Protein AF-A0A942APU8-F1 (afdb_monomer_lite)

Sequence (288 aa):
MKEKQVLELANILGYHIEKKTIYGVNNGYHFSLNLLSNKKIPTYQVSILVNKVMTLDNIKTIRKELQFVVSMNEEHNAFLLQALINFPKENENKKDFFIEFMNTLTKALQKENIDDYNRCLFCNDDKEKEEKEWVVIRKLYVLSHQSCAEEELKTTKEKSNRLKMSLLGGIIGAFIGFIPAFLALIFADYFIGVLYALSPICAYLGYTLGKAPLKWYTTLCVAISSFLATIVATICFLAILANTNGESLIGYIRNPDNQCYTIVLQSILFDIIGIFISWGFITRTKNH

Foldseek 3Di:
DLLVVLVLLLVLQVFDDDPSWTWDDDPQWTWTWHFDDDDPAGKIKIKTWWQDDDDPVLQVQLCVQLVWDWDWDDQQNTIIIITIDHADPDSNRRNVVVNVNSVSNVVSCVVVVIHGDDAARHPSDPDDDADWDQDQDPRTRGTHGPVRRVVVVVVVVLLVQLQVQLLVQLLVQLLVLCVVQVCCCVPVVDGDLLSLLSNLVRSLVRNVVSVHDLDPCSLVSSLVSSVVSLVVSLLVSLCVVCVVVVHHSVRLVPDVVNCSVVSSVSSVVNNVVSSVVSVVVSVVVVVD

Structure (mmCIF, N/CA/C/O backbone):
data_AF-A0A942APU8-F1
#
_entry.id   AF-A0A942APU8-F1
#
loop_
_atom_site.group_PDB
_atom_site.id
_atom_site.type_symbol
_atom_site.label_atom_id
_atom_site.label_alt_id
_atom_site.label_comp_id
_atom_site.label_asym_id
_atom_site.label_entity_id
_atom_site.label_seq_id
_atom_site.pdbx_PDB_ins_code
_atom_site.Cartn_x
_atom_site.Cartn_y
_atom_site.Cartn_z
_atom_site.occupancy
_atom_site.B_iso_or_equiv
_atom_site.auth_seq_id
_atom_site.auth_comp_id
_atom_site.auth_asym_id
_atom_site.auth_atom_id
_atom_site.pdbx_PDB_model_num
ATOM 1 N N . MET A 1 1 ? 13.183 3.425 14.868 1.00 51.72 1 MET A N 1
ATOM 2 C CA . MET A 1 1 ? 12.571 4.427 15.776 1.00 51.72 1 MET A CA 1
ATOM 3 C C . MET A 1 1 ? 11.132 4.076 16.168 1.00 51.72 1 MET A C 1
ATOM 5 O O . MET A 1 1 ? 10.890 3.917 17.352 1.00 51.72 1 MET A O 1
ATOM 9 N N . LYS A 1 2 ? 10.200 3.875 15.220 1.00 66.88 2 LYS A N 1
ATOM 10 C CA . LYS A 1 2 ? 8.773 3.602 15.518 1.00 66.88 2 LYS A CA 1
ATOM 11 C C . LYS A 1 2 ? 8.506 2.305 16.300 1.00 66.88 2 LYS A C 1
ATOM 13 O O . LYS A 1 2 ? 7.633 2.272 17.146 1.00 66.88 2 LYS A O 1
ATOM 18 N N . GLU A 1 3 ? 9.270 1.247 16.044 1.00 73.00 3 GLU A N 1
ATOM 19 C CA . GLU A 1 3 ? 9.059 -0.068 16.676 1.00 73.00 3 GLU A CA 1
ATOM 20 C C . GLU A 1 3 ? 9.446 -0.093 18.160 1.00 73.00 3 GLU A C 1
ATOM 22 O O . GLU A 1 3 ? 8.703 -0.622 18.977 1.00 73.00 3 GLU A O 1
ATOM 27 N N . LYS A 1 4 ? 10.540 0.593 18.520 1.00 82.69 4 LYS A N 1
ATOM 28 C CA . LYS A 1 4 ? 10.957 0.778 19.917 1.00 82.69 4 LYS A CA 1
ATOM 29 C C . LYS A 1 4 ? 9.901 1.540 20.726 1.00 82.69 4 LYS A C 1
ATOM 31 O O . LYS A 1 4 ? 9.638 1.171 21.858 1.00 82.69 4 LYS A O 1
ATOM 36 N N . GLN A 1 5 ? 9.269 2.551 20.124 1.00 84.25 5 GLN A N 1
ATOM 37 C CA . GLN A 1 5 ? 8.216 3.344 20.771 1.00 84.25 5 GLN A CA 1
ATOM 38 C C . GLN A 1 5 ? 6.953 2.526 21.059 1.00 84.25 5 GLN A C 1
ATOM 40 O O . GLN A 1 5 ? 6.383 2.653 22.135 1.00 84.25 5 GLN A O 1
ATOM 45 N N . VAL A 1 6 ? 6.521 1.682 20.114 1.00 86.38 6 VAL A N 1
ATOM 46 C CA . VAL A 1 6 ? 5.349 0.816 20.322 1.00 86.38 6 VAL A CA 1
ATOM 47 C C . VAL A 1 6 ? 5.644 -0.232 21.397 1.00 86.38 6 VAL A C 1
ATOM 49 O O . VAL A 1 6 ? 4.805 -0.453 22.260 1.00 86.38 6 VAL A O 1
ATOM 52 N N . LEU A 1 7 ? 6.841 -0.829 21.395 1.00 87.88 7 LEU A N 1
ATOM 53 C CA . LEU A 1 7 ? 7.239 -1.802 22.416 1.00 87.88 7 LEU A CA 1
ATOM 54 C C . LEU A 1 7 ? 7.334 -1.173 23.817 1.00 87.88 7 LEU A C 1
ATOM 56 O O . LEU A 1 7 ? 6.831 -1.738 24.782 1.00 87.88 7 LEU A O 1
ATOM 60 N N . GLU A 1 8 ? 7.943 0.010 23.928 1.00 88.62 8 GLU A N 1
ATOM 61 C CA . GLU A 1 8 ? 8.028 0.753 25.190 1.00 88.62 8 GLU A CA 1
ATOM 62 C C . GLU A 1 8 ? 6.633 1.084 25.730 1.00 88.62 8 GLU A C 1
ATOM 64 O O . GLU A 1 8 ? 6.356 0.856 26.905 1.00 88.62 8 GLU A O 1
ATOM 69 N N . LEU A 1 9 ? 5.732 1.557 24.864 1.00 89.19 9 LEU A N 1
ATOM 70 C CA . LEU A 1 9 ? 4.360 1.845 25.259 1.00 89.19 9 LEU A CA 1
ATOM 71 C C . LEU A 1 9 ? 3.611 0.576 25.686 1.00 89.19 9 LEU A C 1
ATOM 73 O O . LEU A 1 9 ? 2.931 0.608 26.705 1.00 89.19 9 LEU A O 1
ATOM 77 N N . ALA A 1 10 ? 3.755 -0.535 24.960 1.00 90.94 10 ALA A N 1
ATOM 78 C CA . ALA A 1 10 ? 3.141 -1.812 25.329 1.00 90.94 10 ALA A CA 1
ATOM 79 C C . ALA A 1 10 ? 3.549 -2.242 26.747 1.00 90.94 10 ALA A C 1
ATOM 81 O O . ALA A 1 10 ? 2.690 -2.585 27.556 1.00 90.94 10 ALA A O 1
ATOM 82 N N . ASN A 1 11 ? 4.843 -2.124 27.066 1.00 90.44 11 ASN A N 1
ATOM 83 C CA . ASN A 1 11 ? 5.388 -2.449 28.384 1.00 90.44 11 ASN A CA 1
ATOM 84 C C . ASN A 1 11 ? 4.865 -1.513 29.483 1.00 90.44 11 ASN A C 1
ATOM 86 O O . ASN A 1 11 ? 4.519 -1.984 30.561 1.00 90.44 11 ASN A O 1
ATOM 90 N N . ILE A 1 12 ? 4.780 -0.203 29.213 1.00 89.94 12 ILE A N 1
ATOM 91 C CA . ILE A 1 12 ? 4.229 0.779 30.164 1.00 89.94 12 ILE A CA 1
ATOM 92 C C . ILE A 1 12 ? 2.756 0.480 30.462 1.00 89.94 12 ILE A C 1
ATOM 94 O O . ILE A 1 12 ? 2.324 0.546 31.612 1.00 89.94 12 ILE A O 1
ATOM 98 N N . LEU A 1 13 ? 1.977 0.160 29.427 1.00 90.56 13 LEU A N 1
ATOM 99 C CA . LEU A 1 13 ? 0.548 -0.100 29.571 1.00 90.56 13 LEU A CA 1
ATOM 100 C C . LEU A 1 13 ? 0.249 -1.507 30.115 1.00 90.56 13 LEU A C 1
ATOM 102 O O . LEU A 1 13 ? -0.811 -1.706 30.701 1.00 90.56 13 LEU A O 1
ATOM 106 N N . GLY A 1 14 ? 1.175 -2.458 29.957 1.00 90.25 14 GLY A N 1
ATOM 107 C CA . GLY A 1 14 ? 1.008 -3.851 30.374 1.00 90.25 14 GLY A CA 1
ATOM 108 C C . GLY A 1 14 ? 0.170 -4.691 29.405 1.00 90.25 14 GLY A C 1
ATOM 109 O O . GLY A 1 14 ? -0.521 -5.604 29.845 1.00 90.25 14 GLY A O 1
ATOM 110 N N . TYR A 1 15 ? 0.207 -4.379 28.106 1.00 92.69 15 TYR A N 1
ATOM 111 C CA . TYR A 1 15 ? -0.561 -5.084 27.071 1.00 92.69 15 TYR A CA 1
ATOM 112 C C . TYR A 1 15 ? 0.325 -5.895 26.126 1.00 92.69 15 TYR A C 1
ATOM 114 O O . TYR A 1 15 ? 1.520 -5.634 25.971 1.00 92.69 15 TYR A O 1
ATOM 122 N N . HIS A 1 16 ? -0.290 -6.864 25.451 1.00 92.12 16 HIS A N 1
ATOM 123 C CA . HIS A 1 16 ? 0.380 -7.693 24.459 1.00 92.12 16 HIS A CA 1
ATOM 124 C C . HIS A 1 16 ? 0.656 -6.914 23.171 1.00 92.12 16 HIS A C 1
ATOM 126 O O . HIS A 1 16 ? -0.043 -5.957 22.825 1.00 92.12 16 HIS A O 1
ATOM 132 N N . ILE A 1 17 ? 1.688 -7.348 22.445 1.00 91.94 17 ILE A N 1
ATOM 133 C CA . ILE A 1 17 ? 2.064 -6.794 21.149 1.00 91.94 17 ILE A CA 1
ATOM 134 C C . ILE A 1 17 ? 2.214 -7.911 20.120 1.00 91.94 17 ILE A C 1
ATOM 136 O O . ILE A 1 17 ? 2.981 -8.852 20.306 1.00 91.94 17 ILE A O 1
ATOM 140 N N . GLU A 1 18 ? 1.520 -7.782 18.994 1.00 90.06 18 GLU A N 1
ATOM 141 C CA . GLU A 1 18 ? 1.674 -8.671 17.839 1.00 90.06 18 GLU A CA 1
ATOM 142 C C . GLU A 1 18 ? 1.652 -7.827 16.561 1.00 90.06 18 GLU A C 1
ATOM 144 O O . GLU A 1 18 ? 0.869 -6.886 16.431 1.00 90.06 18 GLU A O 1
ATOM 149 N N . LYS A 1 19 ? 2.553 -8.103 15.607 1.00 85.31 19 LYS A N 1
ATOM 150 C CA . LYS A 1 19 ? 2.632 -7.381 14.316 1.00 85.31 19 LYS A CA 1
ATOM 151 C C . LYS A 1 19 ? 2.614 -5.843 14.468 1.00 85.31 19 LYS A C 1
ATOM 153 O O . LYS A 1 19 ? 2.043 -5.138 13.636 1.00 85.31 19 LYS A O 1
ATOM 158 N N . LYS A 1 20 ? 3.274 -5.314 15.512 1.00 88.75 20 LYS A N 1
ATOM 159 C CA . LYS A 1 20 ? 3.350 -3.872 15.863 1.00 88.75 20 LYS A CA 1
ATOM 160 C C . LYS A 1 20 ? 2.016 -3.239 16.286 1.00 88.75 20 LYS A C 1
ATOM 162 O O . LYS A 1 20 ? 1.884 -2.017 16.231 1.00 88.75 20 LYS A O 1
ATOM 167 N N . THR A 1 21 ? 1.064 -4.062 16.702 1.00 92.19 21 THR A N 1
ATOM 168 C CA . THR A 1 21 ? -0.240 -3.662 17.238 1.00 92.19 21 THR A CA 1
ATOM 169 C C . THR A 1 21 ? -0.256 -4.005 18.714 1.00 92.19 21 THR A C 1
ATOM 171 O O . THR A 1 21 ? 0.022 -5.150 19.066 1.00 92.19 21 THR A O 1
ATOM 174 N N . ILE A 1 22 ? -0.552 -3.025 19.562 1.00 95.38 22 ILE A N 1
ATOM 175 C CA . ILE A 1 22 ? -0.822 -3.275 20.979 1.00 95.38 22 ILE A CA 1
ATOM 176 C C . ILE A 1 22 ? -2.291 -3.669 21.084 1.00 95.38 22 ILE A C 1
ATOM 178 O O . ILE A 1 22 ? -3.127 -3.006 20.473 1.00 95.38 22 ILE A O 1
ATOM 182 N N . TYR A 1 23 ? -2.619 -4.717 21.825 1.00 96.06 23 TYR A N 1
ATOM 183 C CA . TYR A 1 23 ? -4.001 -5.171 21.950 1.00 96.06 23 TYR A CA 1
ATOM 184 C C . TYR A 1 23 ? -4.307 -5.704 23.345 1.00 96.06 23 TYR A C 1
ATOM 186 O O . TYR A 1 23 ? -3.411 -6.058 24.115 1.00 96.06 23 TYR A O 1
ATOM 194 N N . GLY A 1 24 ? -5.595 -5.754 23.661 1.00 94.94 24 GLY A N 1
ATOM 195 C CA . GLY A 1 24 ? -6.082 -6.258 24.932 1.00 94.94 24 GLY A CA 1
ATOM 196 C C . GLY A 1 24 ? -7.595 -6.178 25.030 1.00 94.94 24 GLY A C 1
ATOM 197 O O . GLY A 1 24 ? -8.289 -5.918 24.044 1.00 94.94 24 GLY A O 1
ATOM 198 N N . VAL A 1 25 ? -8.084 -6.388 26.248 1.00 94.19 25 VAL A N 1
ATOM 199 C CA . VAL A 1 25 ? -9.504 -6.333 26.585 1.00 94.19 25 VAL A CA 1
ATOM 200 C C . VAL A 1 25 ? -9.694 -5.327 27.710 1.00 94.19 25 VAL A C 1
ATOM 202 O O . VAL A 1 25 ? -8.977 -5.385 28.708 1.00 94.19 25 VAL A O 1
ATOM 205 N N . ASN A 1 26 ? -10.656 -4.416 27.562 1.00 93.06 26 ASN A N 1
ATOM 206 C CA . ASN A 1 26 ? -11.080 -3.527 28.642 1.00 93.06 26 ASN A CA 1
ATOM 207 C C . ASN A 1 26 ? -12.602 -3.561 28.772 1.00 93.06 26 ASN A C 1
ATOM 209 O O . ASN A 1 26 ? -13.302 -3.311 27.796 1.00 93.06 26 ASN A O 1
ATOM 213 N N . ASN A 1 27 ? -13.118 -3.864 29.966 1.00 91.81 27 ASN A N 1
ATOM 214 C CA . ASN A 1 27 ? -14.560 -3.939 30.250 1.00 91.81 27 ASN A CA 1
ATOM 215 C C . ASN A 1 27 ? -15.367 -4.763 29.221 1.00 91.81 27 ASN A C 1
ATOM 217 O O . ASN A 1 27 ? -16.486 -4.395 28.873 1.00 91.81 27 ASN A O 1
ATOM 221 N N . GLY A 1 28 ? -14.784 -5.858 28.720 1.00 91.50 28 GLY A N 1
ATOM 222 C CA . GLY A 1 28 ? -15.405 -6.741 27.725 1.00 91.50 28 GLY A CA 1
ATOM 223 C C . GLY A 1 28 ? -15.227 -6.321 26.261 1.00 91.50 28 GLY A C 1
ATOM 224 O O . GLY A 1 28 ? -15.663 -7.062 25.391 1.00 91.50 28 GLY A O 1
ATOM 225 N N . TYR A 1 29 ? -14.567 -5.193 25.979 1.00 94.81 29 TYR A N 1
ATOM 226 C CA . TYR A 1 29 ? -14.286 -4.735 24.614 1.00 94.81 29 TYR A CA 1
ATOM 227 C C . TYR A 1 29 ? -12.866 -5.075 24.193 1.00 94.81 29 TYR A C 1
ATOM 229 O O . TYR A 1 29 ? -11.903 -4.724 24.889 1.00 94.81 29 TYR A O 1
ATOM 237 N N . HIS A 1 30 ? -12.738 -5.698 23.027 1.00 96.00 30 HIS A N 1
ATOM 238 C CA . HIS A 1 30 ? -11.453 -6.030 22.434 1.00 96.00 30 HIS A CA 1
ATOM 239 C C . HIS A 1 30 ? -10.954 -4.824 21.647 1.00 96.00 30 HIS A C 1
ATOM 241 O O . HIS A 1 30 ? -11.639 -4.286 20.775 1.00 96.00 30 HIS A O 1
ATOM 247 N N . PHE A 1 31 ? -9.748 -4.360 21.975 1.00 96.38 31 PHE A N 1
ATOM 248 C CA . PHE A 1 31 ? -9.200 -3.153 21.373 1.00 96.38 31 PHE A CA 1
ATOM 249 C C . PHE A 1 31 ? -7.851 -3.394 20.708 1.00 96.38 31 PHE A C 1
ATOM 251 O O . PHE A 1 31 ? -7.080 -4.287 21.059 1.00 96.38 31 PHE A O 1
ATOM 258 N N . SER A 1 32 ? -7.543 -2.525 19.752 1.00 96.62 32 SER A N 1
ATOM 259 C CA . SER A 1 32 ? -6.220 -2.383 19.149 1.00 96.62 32 SER A CA 1
ATOM 260 C C . SER A 1 32 ? -5.736 -0.953 19.252 1.00 96.62 32 SER A C 1
ATOM 262 O O . SER A 1 32 ? -6.488 -0.016 19.004 1.00 96.62 32 SER A O 1
ATOM 264 N N . LEU A 1 33 ? -4.463 -0.784 19.576 1.00 95.75 33 LEU A N 1
ATOM 265 C CA . LEU A 1 33 ? -3.792 0.492 19.721 1.00 95.75 33 LEU A CA 1
ATOM 266 C C . LEU A 1 33 ? -2.601 0.547 18.760 1.00 95.75 33 LEU A C 1
ATOM 268 O O . LEU A 1 33 ? -1.644 -0.225 18.857 1.00 95.75 33 LEU A O 1
ATOM 272 N N . ASN A 1 34 ? -2.668 1.492 17.823 1.00 93.81 34 ASN A N 1
ATOM 273 C CA . ASN A 1 34 ? -1.732 1.596 16.708 1.00 93.81 34 ASN A CA 1
ATOM 274 C C . ASN A 1 34 ? -1.114 2.984 16.591 1.00 93.81 34 ASN A C 1
ATOM 276 O O . ASN A 1 34 ? -1.821 3.989 16.587 1.00 93.81 34 ASN A O 1
ATOM 280 N N . LEU A 1 35 ? 0.205 3.050 16.394 1.00 91.19 35 LEU A N 1
ATOM 281 C CA . LEU A 1 35 ? 0.895 4.307 16.103 1.00 91.19 35 LEU A CA 1
ATOM 282 C C . LEU A 1 35 ? 0.630 4.758 14.656 1.00 91.19 35 LEU A C 1
ATOM 284 O O . LEU A 1 35 ? 0.957 4.054 13.690 1.00 91.19 35 LEU A O 1
ATOM 288 N N . LEU A 1 36 ? 0.104 5.974 14.485 1.00 87.38 36 LEU A N 1
ATOM 289 C CA . LEU A 1 36 ? -0.102 6.564 13.164 1.00 87.38 36 LEU A CA 1
ATOM 290 C C . LEU A 1 36 ? 1.224 7.053 12.577 1.00 87.38 36 LEU A C 1
ATOM 292 O O . LEU A 1 36 ? 1.943 7.868 13.147 1.00 87.38 36 LEU A O 1
ATOM 296 N N . SER A 1 37 ? 1.551 6.558 11.384 1.00 69.19 37 SER A N 1
ATOM 297 C CA . SER A 1 37 ? 2.896 6.674 10.812 1.00 69.19 37 SER A CA 1
ATOM 298 C C . SER A 1 37 ? 3.273 8.053 10.260 1.00 69.19 37 SER A C 1
ATOM 300 O O . SER A 1 37 ? 4.426 8.210 9.861 1.00 69.19 37 SER A O 1
ATOM 302 N N . ASN A 1 38 ? 2.360 9.027 10.234 1.00 65.00 38 ASN A N 1
ATOM 303 C CA . ASN A 1 38 ? 2.519 10.240 9.422 1.00 65.00 38 ASN A CA 1
ATOM 304 C C . ASN A 1 38 ? 2.229 11.560 10.156 1.00 65.00 38 ASN A C 1
ATOM 306 O O . ASN A 1 38 ? 1.885 12.556 9.523 1.00 65.00 38 ASN A O 1
ATOM 310 N N . LYS A 1 39 ? 2.339 11.585 11.489 1.00 64.44 39 LYS A N 1
ATOM 311 C CA . LYS A 1 39 ? 2.133 12.805 12.281 1.00 64.44 39 LYS A CA 1
ATOM 312 C C . LYS A 1 39 ? 3.428 13.239 12.968 1.00 64.44 39 LYS A C 1
ATOM 314 O O . LYS A 1 39 ? 4.173 12.405 13.471 1.00 64.44 39 LYS A O 1
ATOM 319 N N . LYS A 1 40 ? 3.686 14.558 12.982 1.00 73.81 40 LYS A N 1
ATOM 320 C CA . LYS A 1 40 ? 4.819 15.176 13.707 1.00 73.81 40 LYS A CA 1
ATOM 321 C C . LYS A 1 40 ? 4.748 14.894 15.213 1.00 73.81 40 LYS A C 1
ATOM 323 O O . LYS A 1 40 ? 5.774 14.793 15.871 1.00 73.81 40 LYS A O 1
ATOM 328 N N . ILE A 1 41 ? 3.528 14.758 15.730 1.00 79.31 41 ILE A N 1
ATOM 329 C CA . ILE A 1 41 ? 3.222 14.360 17.102 1.00 79.31 41 ILE A CA 1
ATOM 330 C C . ILE A 1 41 ? 2.864 12.867 17.081 1.00 79.31 41 ILE A C 1
ATOM 332 O O . ILE A 1 41 ? 2.084 12.467 16.210 1.00 79.31 41 ILE A O 1
ATOM 336 N N . PRO A 1 42 ? 3.405 12.038 17.993 1.00 83.19 42 PRO A N 1
ATOM 337 C CA . PRO A 1 42 ? 3.046 10.627 18.084 1.00 83.19 42 PRO A CA 1
ATOM 338 C C . PRO A 1 42 ? 1.579 10.484 18.507 1.00 83.19 42 PRO A C 1
ATOM 340 O O . PRO A 1 42 ? 1.244 10.544 19.687 1.00 83.19 42 PRO A O 1
ATOM 343 N N . THR A 1 43 ? 0.705 10.309 17.519 1.00 88.69 43 THR A N 1
ATOM 344 C CA . THR A 1 43 ? -0.719 10.037 17.719 1.00 88.69 43 THR A CA 1
ATOM 345 C C . THR A 1 43 ? -0.978 8.554 17.569 1.00 88.69 43 THR A C 1
ATOM 347 O O . THR A 1 43 ? -0.534 7.928 16.599 1.00 88.69 43 THR A O 1
ATOM 350 N N . TYR A 1 44 ? -1.757 8.020 18.494 1.00 91.44 44 TYR A N 1
ATOM 351 C CA . TYR A 1 44 ? -2.195 6.643 18.480 1.00 91.44 44 TYR A CA 1
ATOM 352 C C . TYR A 1 44 ? -3.677 6.567 18.140 1.00 91.44 44 TYR A C 1
ATOM 354 O O . TYR A 1 44 ? -4.453 7.473 18.439 1.00 91.44 44 TYR A O 1
ATOM 362 N N . GLN A 1 45 ? -4.048 5.484 17.478 1.00 93.12 45 GLN A N 1
ATOM 363 C CA . GLN A 1 45 ? -5.418 5.159 17.140 1.00 93.12 45 GLN A CA 1
ATOM 364 C C . GLN A 1 45 ? -5.840 3.951 17.966 1.00 93.12 45 GLN A C 1
ATOM 366 O O . GLN A 1 45 ? -5.266 2.874 17.804 1.00 93.12 45 GLN A O 1
ATOM 371 N N . VAL A 1 46 ? -6.835 4.149 18.825 1.00 95.44 46 VAL A N 1
ATOM 372 C CA . VAL A 1 46 ? -7.590 3.074 19.468 1.00 95.44 46 VAL A CA 1
ATOM 373 C C . VAL A 1 46 ? -8.681 2.632 18.506 1.00 95.44 46 VAL A C 1
ATOM 375 O O . VAL A 1 46 ? -9.334 3.469 17.886 1.00 95.44 46 VAL A O 1
ATOM 378 N N . SER A 1 47 ? -8.835 1.327 18.339 1.00 95.31 47 SER A N 1
ATOM 379 C CA . SER A 1 47 ? -9.772 0.687 17.421 1.00 95.31 47 SER A CA 1
ATOM 380 C C . SER A 1 47 ? -10.548 -0.396 18.159 1.00 95.31 47 SER A C 1
ATOM 382 O O . SER A 1 47 ? -9.914 -1.247 18.779 1.00 95.31 47 SER A O 1
ATOM 384 N N . ILE A 1 48 ? -11.880 -0.354 18.095 1.00 95.12 48 ILE A N 1
ATOM 385 C CA . ILE A 1 48 ? -12.793 -1.348 18.683 1.00 95.12 48 ILE A CA 1
ATOM 386 C C . ILE A 1 48 ? -13.811 -1.733 17.609 1.00 95.12 48 ILE A C 1
ATOM 388 O O . ILE A 1 48 ? -14.363 -0.850 16.947 1.00 95.12 48 ILE A O 1
ATOM 392 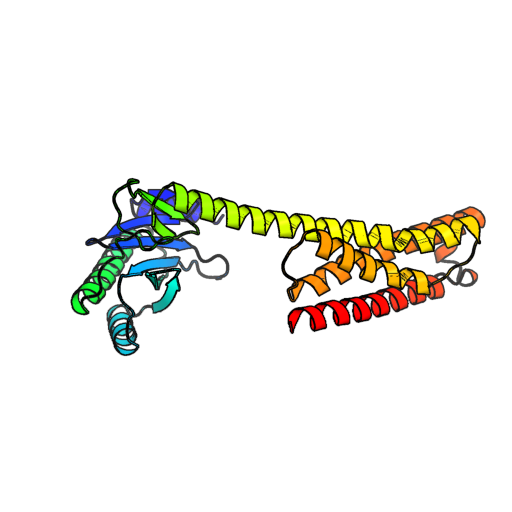N N . LEU A 1 49 ? -14.045 -3.031 17.423 1.00 93.44 49 LEU A N 1
ATOM 393 C CA . LEU A 1 49 ? -15.119 -3.521 16.560 1.00 93.44 49 LEU A CA 1
ATOM 394 C C . LEU A 1 49 ? -16.396 -3.665 17.380 1.00 93.44 49 LEU A C 1
ATOM 396 O O . LEU A 1 49 ? -16.387 -4.284 18.438 1.00 93.44 49 LEU A O 1
ATOM 400 N N . VAL A 1 50 ? -17.494 -3.111 16.879 1.00 92.44 50 VAL A N 1
ATOM 401 C CA . VAL A 1 50 ? -18.793 -3.136 17.552 1.00 92.44 50 VAL A CA 1
ATOM 402 C C . VAL A 1 50 ? -19.866 -3.774 16.675 1.00 92.44 50 VAL A C 1
ATOM 404 O O . VAL A 1 50 ? -19.781 -3.775 15.442 1.00 92.44 50 VAL A O 1
ATOM 407 N N . ASN A 1 51 ? -20.890 -4.323 17.325 1.00 87.56 51 ASN A N 1
ATOM 408 C CA . ASN A 1 51 ? -21.973 -5.081 16.689 1.00 87.56 51 ASN A CA 1
ATOM 409 C C . ASN A 1 51 ? -23.062 -4.220 16.023 1.00 87.56 51 ASN A C 1
ATOM 411 O O . ASN A 1 51 ? -23.946 -4.755 15.352 1.00 87.56 51 ASN A O 1
ATOM 415 N N . LYS A 1 52 ? -23.020 -2.897 16.204 1.00 84.25 52 LYS A N 1
ATOM 416 C CA . LYS A 1 52 ? -24.109 -1.990 15.837 1.00 84.25 52 LYS A CA 1
ATOM 417 C C . LYS A 1 52 ? -23.594 -0.710 15.186 1.00 84.25 52 LYS A C 1
ATOM 419 O O . LYS A 1 52 ? -22.644 -0.098 15.672 1.00 84.25 52 LYS A O 1
ATOM 424 N N . VAL A 1 53 ? -24.278 -0.271 14.124 1.00 80.50 53 VAL A N 1
ATOM 425 C CA . VAL A 1 53 ? -24.073 1.054 13.518 1.00 80.50 53 VAL A CA 1
ATOM 426 C C . VAL A 1 53 ? -24.352 2.119 14.578 1.00 80.50 53 VAL A C 1
ATOM 428 O O . VAL A 1 53 ? -25.463 2.194 15.108 1.00 80.50 53 VAL A O 1
ATOM 431 N N . MET A 1 54 ? -23.386 2.989 14.851 1.00 76.94 54 MET A N 1
ATOM 432 C CA . MET A 1 54 ? -23.639 4.195 15.635 1.00 76.94 54 MET A CA 1
ATOM 433 C C . MET A 1 54 ? -24.329 5.253 14.782 1.00 76.94 54 MET A C 1
ATOM 435 O O . MET A 1 54 ? -23.855 5.611 13.702 1.00 76.94 54 MET A O 1
ATOM 439 N N . THR A 1 55 ? -25.422 5.812 15.293 1.00 81.00 55 THR A N 1
ATOM 440 C CA . THR A 1 55 ? -26.007 7.019 14.705 1.00 81.00 55 THR A CA 1
ATOM 441 C C . THR A 1 55 ? -25.064 8.209 14.903 1.00 81.00 55 THR A C 1
ATOM 443 O O . THR A 1 55 ? -24.210 8.215 15.797 1.00 81.00 55 THR A O 1
ATOM 446 N N . LEU A 1 56 ? -25.229 9.258 14.091 1.00 79.56 56 LEU A N 1
ATOM 447 C CA . LEU A 1 56 ? -24.464 10.499 14.255 1.00 79.56 56 LEU A CA 1
ATOM 448 C C . LEU A 1 56 ? -24.609 11.090 15.664 1.00 79.56 56 LEU A C 1
ATOM 450 O O . LEU A 1 56 ? -23.668 11.712 16.157 1.00 79.56 56 LEU A O 1
ATOM 454 N N . ASP A 1 57 ? -25.752 10.883 16.314 1.00 81.44 57 ASP A N 1
ATOM 455 C CA . ASP A 1 57 ? -25.994 11.369 17.667 1.00 81.44 57 ASP A CA 1
ATOM 456 C C . ASP A 1 57 ? -25.230 10.548 18.709 1.00 81.44 57 ASP A C 1
ATOM 458 O O . ASP A 1 57 ? -24.589 11.148 19.571 1.00 81.44 57 ASP A O 1
ATOM 462 N N . ASN A 1 58 ? -25.144 9.217 18.562 1.00 80.69 58 ASN A N 1
ATOM 463 C CA . ASN A 1 58 ? -24.281 8.397 19.428 1.00 80.69 58 ASN A CA 1
ATOM 464 C C . ASN A 1 58 ? -22.811 8.839 19.302 1.00 80.69 58 ASN A C 1
ATOM 466 O O . ASN A 1 58 ? -22.129 9.040 20.306 1.00 80.69 58 ASN A O 1
ATOM 470 N N . ILE A 1 59 ? -22.328 9.082 18.074 1.00 80.44 59 ILE A N 1
ATOM 471 C CA . ILE A 1 59 ? -20.951 9.548 17.832 1.00 80.44 59 ILE A CA 1
ATOM 472 C C . ILE A 1 59 ? -20.712 10.921 18.472 1.00 80.44 59 ILE A C 1
ATOM 474 O O . ILE A 1 59 ? -19.649 11.152 19.052 1.00 80.44 59 ILE A O 1
ATOM 478 N N . LYS A 1 60 ? -21.676 11.847 18.383 1.00 82.56 60 LYS A N 1
ATOM 479 C CA . LYS A 1 60 ? -21.579 13.167 19.028 1.00 82.56 60 LYS A CA 1
ATOM 480 C C . LYS A 1 60 ? -21.542 13.048 20.550 1.00 82.56 60 LYS A C 1
ATOM 482 O O . LYS A 1 60 ? -20.733 13.738 21.167 1.00 82.56 60 LYS A O 1
ATOM 487 N N . THR A 1 61 ? -22.368 12.186 21.140 1.00 80.94 61 THR A N 1
ATOM 488 C CA . THR A 1 61 ? -22.392 11.937 22.588 1.00 80.94 61 THR A CA 1
ATOM 489 C C . THR A 1 61 ? -21.062 11.364 23.060 1.00 80.94 61 THR A C 1
ATOM 491 O O . THR A 1 61 ? -20.417 11.959 23.920 1.00 80.94 61 THR A O 1
ATOM 494 N N . ILE A 1 62 ? -20.582 10.297 22.417 1.00 80.88 62 ILE A N 1
ATOM 495 C CA . ILE A 1 62 ? -19.296 9.662 22.735 1.00 80.88 62 ILE A CA 1
ATOM 496 C C . ILE A 1 62 ? -18.142 10.660 22.566 1.00 80.88 62 ILE A C 1
ATOM 498 O O . ILE A 1 62 ? -17.266 10.760 23.422 1.00 80.88 62 ILE A O 1
ATOM 502 N N . ARG A 1 63 ? -18.152 11.468 21.498 1.00 84.38 63 ARG A N 1
ATOM 503 C CA . ARG A 1 63 ? -17.155 12.530 21.282 1.00 84.38 63 ARG A CA 1
ATOM 504 C C . ARG A 1 63 ? -17.195 13.595 22.379 1.00 84.38 63 ARG A C 1
ATOM 506 O O . ARG A 1 63 ? -16.140 14.083 22.773 1.00 84.38 63 ARG A O 1
ATOM 513 N N . LYS A 1 64 ? -18.386 13.974 22.851 1.00 82.25 64 LYS A N 1
ATOM 514 C CA . LYS A 1 64 ? -18.560 14.962 23.924 1.00 82.25 64 LYS A CA 1
ATOM 515 C C . LYS A 1 64 ? -18.039 14.434 25.260 1.00 82.25 64 LYS A C 1
ATOM 517 O O . LYS A 1 64 ? -17.411 15.194 25.988 1.00 82.25 64 LYS A O 1
ATOM 522 N N . GLU A 1 65 ? -18.277 13.158 25.555 1.00 79.00 65 GLU A N 1
ATOM 523 C CA . GLU A 1 65 ? -17.797 12.509 26.780 1.00 79.00 65 GLU A CA 1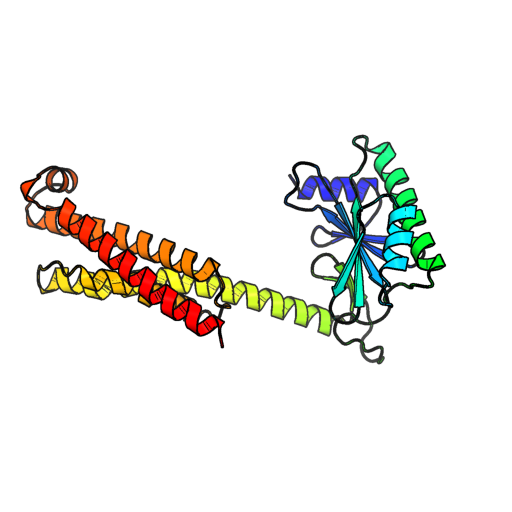
ATOM 524 C C . GLU A 1 65 ? -16.278 12.289 26.750 1.00 79.00 65 GLU A C 1
ATOM 526 O O . GLU A 1 65 ? -15.600 12.554 27.736 1.00 79.00 65 GLU A O 1
ATOM 531 N N . LEU A 1 66 ? -15.723 11.881 25.606 1.00 77.00 66 LEU A N 1
ATOM 532 C CA . LEU A 1 66 ? -14.291 11.607 25.473 1.00 77.00 66 LEU A CA 1
ATOM 533 C C . LEU A 1 66 ? -13.438 12.853 25.254 1.00 77.00 66 LEU A C 1
ATOM 535 O O . LEU A 1 66 ? -12.254 12.826 25.552 1.00 77.00 66 LEU A O 1
ATOM 539 N N . GLN A 1 67 ? -13.988 13.918 24.668 1.00 76.44 67 GLN A N 1
ATOM 540 C CA . GLN A 1 67 ? -13.220 15.070 24.170 1.00 76.44 67 GLN A CA 1
ATOM 541 C C . GLN A 1 67 ? -12.132 14.704 23.131 1.00 76.44 67 GLN A C 1
ATOM 543 O O . GLN A 1 67 ? -11.264 15.516 22.812 1.00 76.44 67 GLN A O 1
ATOM 548 N N . PHE A 1 68 ? -12.197 13.503 22.546 1.00 76.94 68 PHE A N 1
ATOM 549 C CA . PHE A 1 68 ? -11.268 13.010 21.525 1.00 76.94 68 PHE A CA 1
ATOM 550 C C . PHE A 1 68 ? -11.930 12.906 20.150 1.00 76.94 68 PHE A C 1
ATOM 552 O O . PHE A 1 68 ? -13.152 12.846 20.011 1.00 76.94 68 PHE A O 1
ATOM 559 N N . VAL A 1 69 ? -11.108 12.857 19.097 1.00 74.25 69 VAL A N 1
ATOM 560 C CA . VAL A 1 69 ? -11.607 12.631 17.736 1.00 74.25 69 VAL A CA 1
ATOM 561 C C . VAL A 1 69 ? -12.033 11.177 17.610 1.00 74.25 69 VAL A C 1
ATOM 563 O O . VAL A 1 69 ? -11.193 10.281 17.667 1.00 74.25 69 VAL A O 1
ATOM 566 N N . VAL A 1 70 ? -13.332 10.981 17.399 1.00 79.69 70 VAL A N 1
ATOM 567 C CA . VAL A 1 70 ? -13.960 9.679 17.175 1.00 79.69 70 VAL A CA 1
ATOM 568 C C . VAL A 1 70 ? -14.553 9.633 15.770 1.00 79.69 70 VAL A C 1
ATOM 570 O O . VAL A 1 70 ? -15.243 10.575 15.355 1.00 79.69 70 VAL A O 1
ATOM 573 N N . SER A 1 71 ? -14.284 8.544 15.056 1.00 81.88 71 SER A N 1
ATOM 574 C CA . SER A 1 71 ? -14.855 8.211 13.750 1.00 81.88 71 SER A CA 1
ATOM 575 C C . SER A 1 71 ? -15.309 6.756 13.723 1.00 81.88 71 SER A C 1
ATOM 577 O O . SER A 1 71 ? -14.802 5.935 14.484 1.00 81.88 71 SER A O 1
ATOM 579 N N . MET A 1 72 ? -16.227 6.435 12.817 1.00 81.25 72 MET A N 1
ATOM 580 C CA . MET A 1 72 ? -16.701 5.075 12.599 1.00 81.25 72 MET A CA 1
ATOM 581 C C . MET A 1 72 ? -16.635 4.756 11.111 1.00 81.25 72 MET A C 1
ATOM 583 O O . MET A 1 72 ? -17.031 5.588 10.297 1.00 81.25 72 MET A O 1
ATOM 587 N N . ASN A 1 73 ? -16.138 3.569 10.782 1.00 82.50 73 ASN A N 1
ATOM 588 C CA . ASN A 1 73 ? -16.121 3.039 9.423 1.00 82.50 73 ASN A CA 1
ATOM 589 C C . ASN A 1 73 ? -16.720 1.632 9.426 1.00 82.50 73 ASN A C 1
ATOM 591 O O . ASN A 1 73 ? -16.691 0.951 10.449 1.00 82.50 73 ASN A O 1
ATOM 595 N N . GLU A 1 74 ? -17.233 1.186 8.288 1.00 81.75 74 GLU A N 1
ATOM 596 C CA . GLU A 1 74 ? -17.554 -0.226 8.085 1.00 81.75 74 GLU A CA 1
ATOM 597 C C . GLU A 1 74 ? -16.262 -1.015 7.854 1.00 81.75 74 GLU A C 1
ATOM 599 O O . GLU A 1 74 ? -15.401 -0.590 7.081 1.00 81.75 74 GLU A O 1
ATOM 604 N N . GLU A 1 75 ? -16.124 -2.155 8.526 1.00 81.75 75 GLU A N 1
ATOM 605 C CA . GLU A 1 75 ? -15.003 -3.078 8.364 1.00 81.75 75 GLU A CA 1
ATOM 606 C C . GLU A 1 75 ? -15.569 -4.492 8.211 1.00 81.75 75 GLU A C 1
ATOM 608 O O . GLU A 1 75 ? -15.994 -5.120 9.180 1.00 81.75 75 GLU A O 1
ATOM 613 N N . HIS A 1 76 ? -15.591 -4.993 6.974 1.00 82.44 76 HIS A N 1
ATOM 614 C CA . HIS A 1 76 ? -16.249 -6.254 6.622 1.00 82.44 76 HIS A CA 1
ATOM 615 C C . HIS A 1 76 ? -17.702 -6.315 7.134 1.00 82.44 76 HIS A C 1
ATOM 617 O O . HIS A 1 76 ? -18.553 -5.591 6.629 1.00 82.44 76 HIS A O 1
ATOM 623 N N . ASN A 1 77 ? -17.981 -7.180 8.114 1.00 80.25 77 ASN A N 1
ATOM 624 C CA . ASN A 1 77 ? -19.313 -7.417 8.678 1.00 80.25 77 ASN A CA 1
ATOM 625 C C . ASN A 1 77 ? -19.543 -6.691 10.018 1.00 80.25 77 ASN A C 1
ATOM 627 O O . ASN A 1 77 ? -20.530 -6.956 10.703 1.00 80.25 77 ASN A O 1
ATOM 631 N N . ALA A 1 78 ? -18.623 -5.808 10.408 1.00 86.56 78 ALA A N 1
ATOM 632 C CA . ALA A 1 78 ? -18.625 -5.108 11.685 1.00 86.56 78 ALA A CA 1
ATOM 633 C C . ALA A 1 78 ? -18.466 -3.593 11.496 1.00 86.56 78 ALA A C 1
ATOM 635 O O . ALA A 1 78 ? -18.101 -3.103 10.423 1.00 86.56 78 ALA A O 1
ATOM 636 N N . PHE A 1 79 ? -18.692 -2.843 12.574 1.00 89.06 79 PHE A N 1
ATOM 637 C CA . PHE A 1 79 ? -18.439 -1.405 12.605 1.00 89.06 79 PHE A CA 1
ATOM 638 C C . PHE A 1 79 ? -17.183 -1.127 13.416 1.00 89.06 79 PHE A C 1
ATOM 640 O O . PHE A 1 79 ? -17.060 -1.534 14.568 1.00 89.06 79 PHE A O 1
ATOM 647 N N . LEU A 1 80 ? -16.236 -0.426 12.809 1.00 91.12 80 LEU A N 1
ATOM 648 C CA . LEU A 1 80 ? -14.959 -0.089 13.405 1.00 91.12 80 LEU A CA 1
ATOM 649 C C . LEU A 1 80 ? -15.013 1.314 13.999 1.00 91.12 80 LEU A C 1
ATOM 651 O O . LEU A 1 80 ? -14.945 2.316 13.280 1.00 91.12 80 LEU A O 1
ATOM 655 N N . LEU A 1 81 ? -15.086 1.379 15.324 1.00 91.75 81 LEU A N 1
ATOM 656 C CA . LEU A 1 81 ? -14.920 2.608 16.079 1.00 91.75 81 LEU A CA 1
ATOM 657 C C . LEU A 1 81 ? -13.437 2.939 16.196 1.00 91.75 81 LEU A C 1
ATOM 659 O O . LEU A 1 81 ? -12.637 2.113 16.633 1.00 91.75 81 LEU A O 1
ATOM 663 N N . GLN A 1 82 ? -13.073 4.168 15.852 1.00 92.31 82 GLN A N 1
ATOM 664 C CA . GLN A 1 82 ? -11.702 4.646 15.918 1.00 92.31 82 GLN A CA 1
ATOM 665 C C . GLN A 1 82 ? -11.632 5.934 16.724 1.00 92.31 82 GLN A C 1
ATOM 667 O O . GLN A 1 82 ? -12.305 6.911 16.400 1.00 92.31 82 GLN A O 1
ATOM 672 N N . ALA A 1 83 ? -10.770 5.952 17.735 1.00 91.88 83 ALA A N 1
ATOM 673 C CA . ALA A 1 83 ? -10.495 7.125 18.546 1.00 91.88 83 ALA A CA 1
ATOM 674 C C . ALA A 1 83 ? -9.013 7.498 18.462 1.00 91.88 83 ALA A C 1
ATOM 676 O O . ALA A 1 83 ? -8.133 6.640 18.548 1.00 91.88 83 ALA A O 1
ATOM 677 N N . LEU A 1 84 ? -8.726 8.785 18.274 1.00 90.62 84 LEU A N 1
ATOM 678 C CA . LEU A 1 84 ? -7.358 9.293 18.213 1.00 90.62 84 LEU A CA 1
ATOM 679 C C . LEU A 1 84 ? -6.941 9.871 19.560 1.00 90.62 84 LEU A C 1
ATOM 681 O O . LEU A 1 84 ? -7.567 10.813 20.042 1.00 90.62 84 LEU A O 1
ATOM 685 N N . ILE A 1 85 ? -5.839 9.362 20.106 1.00 90.81 85 ILE A N 1
ATOM 686 C CA . ILE A 1 85 ? -5.271 9.810 21.377 1.00 90.81 85 ILE A CA 1
ATOM 687 C C . ILE A 1 85 ? -3.814 10.236 21.210 1.00 90.81 85 ILE A C 1
ATOM 689 O O . ILE A 1 85 ? -3.059 9.685 20.405 1.00 90.81 85 ILE A O 1
ATOM 693 N N . ASN A 1 86 ? -3.410 11.220 22.005 1.00 89.19 86 ASN A N 1
ATOM 694 C CA . ASN A 1 86 ? -2.013 11.589 22.185 1.00 89.19 86 ASN A CA 1
ATOM 695 C C . ASN A 1 86 ? -1.662 11.315 23.642 1.00 89.19 86 ASN A C 1
ATOM 697 O O . ASN A 1 86 ? -2.318 11.838 24.538 1.00 89.19 86 ASN A O 1
ATOM 701 N N . PHE A 1 87 ? -0.641 10.498 23.869 1.00 88.56 87 PHE A N 1
ATOM 702 C CA . PHE A 1 87 ? -0.205 10.205 25.225 1.00 88.56 87 PHE A CA 1
ATOM 703 C C . PHE A 1 87 ? 0.475 11.421 25.870 1.00 88.56 87 PHE A C 1
ATOM 705 O O . PHE A 1 87 ? 1.163 12.173 25.166 1.00 88.56 87 PHE A O 1
ATOM 712 N N . PRO A 1 88 ? 0.356 11.576 27.201 1.00 85.62 88 PRO A N 1
ATOM 713 C CA . PRO A 1 88 ? 1.201 12.482 27.969 1.00 85.62 88 PRO A CA 1
ATOM 714 C C . PRO A 1 88 ? 2.691 12.223 27.701 1.00 85.62 88 PRO A C 1
ATOM 716 O O . PRO A 1 88 ? 3.097 11.110 27.352 1.00 85.62 88 PRO A O 1
ATOM 719 N N . LYS A 1 89 ? 3.527 13.256 27.863 1.00 81.31 89 LYS A N 1
ATOM 720 C CA . LYS A 1 89 ? 4.982 13.126 27.663 1.00 81.31 89 LYS A CA 1
ATOM 721 C C . LYS A 1 89 ? 5.623 12.202 28.705 1.00 81.31 89 LYS A C 1
ATOM 723 O O . LYS A 1 89 ? 6.488 11.407 28.349 1.00 81.31 89 LYS A O 1
ATOM 728 N N . GLU A 1 90 ? 5.184 12.304 29.955 1.00 79.25 90 GLU A N 1
ATOM 729 C CA . GLU A 1 90 ? 5.716 11.562 31.103 1.00 79.25 90 GLU A CA 1
ATOM 730 C C . GLU A 1 90 ? 5.171 10.134 31.153 1.00 79.25 90 GLU A C 1
ATOM 732 O O . GLU A 1 90 ? 3.970 9.929 30.992 1.00 79.25 90 GLU A O 1
ATOM 737 N N . ASN A 1 91 ? 6.052 9.150 31.365 1.00 76.19 91 ASN A N 1
ATOM 738 C CA . ASN A 1 91 ? 5.715 7.725 31.275 1.00 76.19 91 ASN A CA 1
ATOM 739 C C . ASN A 1 91 ? 4.725 7.257 32.352 1.00 76.19 91 ASN A C 1
ATOM 741 O O . ASN A 1 91 ? 3.828 6.487 32.019 1.00 76.19 91 ASN A O 1
ATOM 745 N N . GLU A 1 92 ? 4.852 7.731 33.594 1.00 72.69 92 GLU A N 1
ATOM 746 C CA . GLU A 1 92 ? 3.979 7.334 34.715 1.00 72.69 92 GLU A CA 1
ATOM 747 C C . GLU A 1 92 ? 2.510 7.675 34.430 1.00 72.69 92 GLU A C 1
ATOM 749 O O . GLU A 1 92 ? 1.629 6.832 34.566 1.00 72.69 92 GLU A O 1
ATOM 754 N N . ASN A 1 93 ? 2.266 8.850 33.850 1.00 86.62 93 ASN A N 1
ATOM 755 C CA . ASN A 1 93 ? 0.921 9.314 33.516 1.00 86.62 93 ASN A CA 1
ATOM 756 C C . ASN A 1 93 ? 0.299 8.588 32.312 1.00 86.62 93 ASN A C 1
ATOM 758 O O . ASN A 1 93 ? -0.904 8.702 32.088 1.00 86.62 93 ASN A O 1
ATOM 762 N N . LYS A 1 94 ? 1.077 7.856 31.495 1.00 90.12 94 LYS A N 1
ATOM 763 C CA . LYS A 1 94 ? 0.549 7.204 30.278 1.00 90.12 94 LYS A CA 1
ATOM 764 C C . LYS A 1 94 ? -0.400 6.060 30.598 1.00 90.12 94 LYS A C 1
ATOM 766 O O . LYS A 1 94 ? -1.380 5.883 29.875 1.00 90.12 94 LYS A O 1
ATOM 771 N N . LYS A 1 95 ? -0.085 5.275 31.630 1.00 91.19 95 LYS A N 1
ATOM 772 C CA . LYS A 1 95 ? -0.889 4.115 32.019 1.00 91.19 95 LYS A CA 1
ATOM 773 C C . LYS A 1 95 ? -2.239 4.559 32.563 1.00 91.19 95 LYS A C 1
ATOM 775 O O . LYS A 1 95 ? -3.263 4.132 32.037 1.00 91.19 95 LYS A O 1
ATOM 780 N N . ASP A 1 96 ? -2.229 5.468 33.531 1.00 91.06 96 ASP A N 1
ATOM 781 C CA . ASP A 1 96 ? -3.449 5.972 34.164 1.00 91.06 96 ASP A CA 1
ATOM 782 C C . ASP A 1 96 ? -4.327 6.721 33.160 1.00 91.06 96 ASP A C 1
ATOM 784 O O . ASP A 1 96 ? -5.519 6.435 33.059 1.00 91.06 96 ASP A O 1
ATOM 788 N N . PHE A 1 97 ? -3.718 7.560 32.312 1.00 92.12 97 PHE A N 1
ATOM 789 C CA . PHE A 1 97 ? -4.411 8.211 31.200 1.00 92.12 97 PHE A CA 1
ATOM 790 C C . PHE A 1 97 ? -5.115 7.202 30.284 1.00 92.12 97 PHE A C 1
ATOM 792 O O . PHE A 1 97 ? -6.265 7.402 29.899 1.00 92.12 97 PHE A O 1
ATOM 799 N N . PHE A 1 98 ? -4.437 6.112 29.913 1.00 93.62 98 PHE A N 1
ATOM 800 C CA . PHE A 1 98 ? -5.026 5.118 29.020 1.00 93.62 98 PHE A CA 1
ATOM 801 C C . PHE A 1 98 ? -6.156 4.336 29.682 1.00 93.62 98 PHE A C 1
ATOM 803 O O . PHE A 1 98 ? -7.167 4.070 29.036 1.00 93.62 98 PHE A O 1
ATOM 810 N N . ILE A 1 99 ? -6.000 3.983 30.959 1.00 92.31 99 ILE A N 1
ATOM 811 C CA . ILE A 1 99 ? -7.037 3.303 31.739 1.00 92.31 99 ILE A CA 1
ATOM 812 C C . ILE A 1 99 ? -8.275 4.197 31.851 1.00 92.31 99 ILE A C 1
ATOM 814 O O . ILE A 1 99 ? -9.384 3.740 31.580 1.00 92.31 99 ILE A O 1
ATOM 818 N N . GLU A 1 100 ? -8.103 5.473 32.196 1.00 92.19 100 GLU A N 1
ATOM 819 C CA . GLU A 1 100 ? -9.196 6.444 32.278 1.00 92.19 100 GLU A CA 1
ATOM 820 C C . GLU A 1 100 ? -9.891 6.629 30.924 1.00 92.19 100 GLU A C 1
ATOM 822 O O . GLU A 1 100 ? -11.123 6.562 30.836 1.00 92.19 100 GLU A O 1
ATOM 827 N N . PHE A 1 101 ? -9.104 6.781 29.856 1.00 93.19 101 PHE A N 1
ATOM 828 C CA . PHE A 1 101 ? -9.606 6.883 28.492 1.00 93.19 101 PHE A CA 1
ATOM 829 C C . PHE A 1 101 ? -10.439 5.653 28.104 1.00 93.19 101 PHE A C 1
ATOM 831 O O . PHE A 1 101 ? -11.588 5.796 27.683 1.00 93.19 101 PHE A O 1
ATOM 838 N N . MET A 1 102 ? -9.888 4.446 28.271 1.00 94.56 102 MET A N 1
ATOM 839 C CA . MET A 1 102 ? -10.569 3.205 27.902 1.00 94.56 102 MET A CA 1
ATOM 840 C C . MET A 1 102 ? -11.820 2.987 28.751 1.00 94.56 102 MET A C 1
ATOM 842 O O . MET A 1 102 ? -12.849 2.596 28.210 1.00 94.56 102 MET A O 1
ATOM 846 N N . ASN A 1 103 ? -11.778 3.296 30.048 1.00 93.69 103 ASN A N 1
ATOM 847 C CA . ASN A 1 103 ? -12.945 3.200 30.922 1.00 93.69 103 ASN A CA 1
ATOM 848 C C . ASN A 1 103 ? -14.062 4.148 30.491 1.00 93.69 103 ASN A C 1
ATOM 850 O O . ASN A 1 103 ? -15.214 3.722 30.404 1.00 93.69 103 ASN A O 1
ATOM 854 N N . THR A 1 104 ? -13.727 5.400 30.181 1.00 92.19 104 THR A N 1
ATOM 855 C CA . THR A 1 104 ? -14.689 6.390 29.680 1.00 92.19 104 THR A CA 1
ATOM 856 C C . THR A 1 104 ? -15.290 5.935 28.354 1.00 92.19 104 THR A C 1
ATOM 858 O O . THR A 1 104 ? -16.509 5.922 28.206 1.00 92.19 104 THR A O 1
ATOM 861 N N . LEU A 1 105 ? -14.451 5.468 27.424 1.00 92.44 105 LEU A N 1
ATOM 862 C CA . LEU A 1 105 ? -14.883 4.982 26.116 1.00 92.44 105 LEU A CA 1
ATOM 863 C C . LEU A 1 105 ? -15.843 3.796 26.248 1.00 92.44 105 LEU A C 1
ATOM 865 O O . LEU A 1 105 ? -16.943 3.832 25.705 1.00 92.44 105 LEU A O 1
ATOM 869 N N . THR A 1 106 ? -15.464 2.765 27.003 1.00 92.88 106 THR A N 1
ATOM 870 C CA . THR A 1 106 ? -16.293 1.560 27.155 1.00 92.88 106 THR A CA 1
ATOM 871 C C . THR A 1 106 ? -17.593 1.834 27.908 1.00 92.88 106 THR A C 1
ATOM 873 O O . THR A 1 106 ? -18.619 1.255 27.568 1.00 92.88 106 THR A O 1
ATOM 876 N N . LYS A 1 107 ? -17.592 2.759 28.880 1.00 92.00 107 LYS A N 1
ATOM 877 C CA . LYS A 1 107 ? -18.817 3.180 29.579 1.00 92.00 107 LYS A CA 1
ATOM 878 C C . LYS A 1 107 ? -19.766 3.932 28.649 1.00 92.00 107 LYS A C 1
ATOM 880 O O . LYS A 1 107 ? -20.970 3.695 28.704 1.00 92.00 107 LYS A O 1
ATOM 885 N N . ALA A 1 108 ? -19.233 4.797 27.786 1.00 89.62 108 ALA A N 1
ATOM 886 C CA . ALA A 1 108 ? -20.026 5.498 26.782 1.00 89.62 108 ALA A CA 1
ATOM 887 C C . ALA A 1 108 ? -20.675 4.509 25.796 1.00 89.62 108 ALA A C 1
ATOM 889 O O . ALA A 1 108 ? -21.849 4.650 25.471 1.00 89.62 108 ALA A O 1
ATOM 890 N N . LEU A 1 109 ? -19.953 3.459 25.383 1.00 91.06 109 LEU A N 1
ATOM 891 C CA . LEU A 1 109 ? -20.507 2.392 24.535 1.00 91.06 109 LEU A CA 1
ATOM 892 C C . LEU A 1 109 ? -21.618 1.603 25.237 1.00 91.06 109 LEU A C 1
ATOM 894 O O . LEU A 1 109 ? -22.704 1.444 24.680 1.00 91.06 109 LEU A O 1
ATOM 898 N N . GLN A 1 110 ? -21.386 1.192 26.487 1.00 91.25 110 GLN A N 1
ATOM 899 C CA . GLN A 1 110 ? -22.382 0.480 27.295 1.00 91.25 110 GLN A CA 1
ATOM 900 C C . GLN A 1 110 ? -23.663 1.303 27.492 1.00 91.25 110 GLN A C 1
ATOM 902 O O . GLN A 1 110 ? -24.762 0.772 27.362 1.00 91.25 110 GLN A O 1
ATOM 907 N N . LYS A 1 111 ? -23.540 2.609 27.757 1.00 89.75 111 LYS A N 1
ATOM 908 C CA . LYS A 1 111 ? -24.679 3.528 27.929 1.00 89.75 111 LYS A CA 1
ATOM 909 C C . LYS A 1 111 ? -25.566 3.613 26.684 1.00 89.75 111 LYS A C 1
ATOM 911 O O . LYS A 1 111 ? -26.778 3.771 26.799 1.00 89.75 111 LYS A O 1
ATOM 916 N N . GLU A 1 112 ? -24.966 3.484 25.507 1.00 87.12 112 GLU A N 1
ATOM 917 C CA . GLU A 1 112 ? -25.656 3.525 24.217 1.00 87.12 112 GLU A CA 1
ATOM 918 C C . GLU A 1 112 ? -26.119 2.129 23.741 1.00 87.12 112 GLU A C 1
ATOM 920 O O . GLU A 1 112 ? -26.643 1.995 22.628 1.00 87.12 112 GLU A O 1
ATOM 925 N N . ASN A 1 113 ? -25.970 1.092 24.582 1.00 88.75 113 ASN A N 1
ATOM 926 C CA . ASN A 1 113 ? -26.240 -0.316 24.260 1.00 88.75 113 ASN A CA 1
ATOM 927 C C . ASN A 1 113 ? -25.528 -0.753 22.967 1.00 88.75 113 ASN A C 1
ATOM 929 O O . ASN A 1 113 ? -26.162 -1.220 22.013 1.00 88.75 113 ASN A O 1
ATOM 933 N N . ILE A 1 114 ? -24.223 -0.493 22.901 1.00 89.69 114 ILE A N 1
ATOM 934 C CA . ILE A 1 114 ? -23.343 -0.912 21.812 1.00 89.69 114 ILE A CA 1
ATOM 935 C C . ILE A 1 114 ? -22.370 -1.926 22.389 1.00 89.69 114 ILE A C 1
ATOM 937 O O . ILE A 1 114 ? -21.560 -1.538 23.218 1.00 89.69 114 ILE A O 1
ATOM 941 N N . ASP A 1 115 ? -22.404 -3.174 21.927 1.00 91.38 115 ASP A N 1
ATOM 942 C CA . ASP A 1 115 ? -21.526 -4.223 22.450 1.00 91.38 115 ASP A CA 1
ATOM 943 C C . ASP A 1 115 ? -20.344 -4.506 21.516 1.00 91.38 115 ASP A C 1
ATOM 945 O O . ASP A 1 115 ? -20.332 -4.142 20.332 1.00 91.38 115 ASP A O 1
ATOM 949 N N . ASP A 1 116 ? -19.346 -5.192 22.070 1.00 92.25 116 ASP A N 1
ATOM 950 C CA . ASP A 1 116 ? -18.197 -5.715 21.338 1.00 92.25 116 ASP A CA 1
ATOM 951 C C . ASP A 1 116 ? -18.631 -6.703 20.243 1.00 92.25 116 ASP A C 1
ATOM 953 O O . ASP A 1 116 ? -19.584 -7.476 20.399 1.00 92.25 116 ASP A O 1
ATOM 957 N N . TYR A 1 117 ? -17.937 -6.678 19.108 1.00 90.56 117 TYR A N 1
ATOM 958 C CA . TYR A 1 117 ? -18.220 -7.597 18.012 1.00 90.56 117 TYR A CA 1
ATOM 959 C C . TYR A 1 117 ? -17.677 -8.999 18.322 1.00 90.56 117 TYR A C 1
ATOM 961 O O . TYR A 1 117 ? -16.469 -9.219 18.365 1.00 90.56 117 TYR A O 1
ATOM 969 N N . ASN A 1 118 ? -18.579 -9.968 18.485 1.00 88.56 118 ASN A N 1
ATOM 970 C CA . ASN A 1 118 ? -18.280 -11.314 18.990 1.00 88.56 118 ASN A CA 1
ATOM 971 C C . ASN A 1 118 ? -18.465 -12.442 17.954 1.00 88.56 118 ASN A C 1
ATOM 973 O O . ASN A 1 118 ? -18.563 -13.616 18.319 1.00 88.56 118 ASN A O 1
ATOM 977 N N . ARG A 1 119 ? -18.508 -12.103 16.662 1.00 88.06 119 ARG A N 1
ATOM 978 C CA . ARG A 1 119 ? -18.606 -13.070 15.556 1.00 88.06 119 ARG A CA 1
ATOM 979 C C . ARG A 1 119 ? -17.313 -13.122 14.759 1.00 88.06 119 ARG A C 1
ATOM 981 O O . ARG A 1 119 ? -16.442 -12.270 14.916 1.00 88.06 119 ARG A O 1
ATOM 988 N N . CYS A 1 120 ? -17.186 -14.091 13.853 1.00 89.06 120 CYS A N 1
ATOM 989 C CA . CYS A 1 120 ? -16.091 -14.047 12.892 1.00 89.06 120 CYS A CA 1
ATOM 990 C C . CYS A 1 120 ? -16.223 -12.801 11.998 1.00 89.06 120 CYS A C 1
ATOM 992 O O . CYS A 1 120 ? -17.255 -12.591 11.356 1.00 89.06 120 CYS A O 1
ATOM 994 N N . LEU A 1 121 ? -15.167 -11.983 11.925 1.00 88.81 121 LEU A N 1
ATOM 995 C CA . LEU A 1 121 ? -15.163 -10.755 11.118 1.00 88.81 121 LEU A CA 1
ATOM 996 C C . LEU A 1 121 ? -15.404 -11.012 9.620 1.00 88.81 121 LEU A C 1
ATOM 998 O O . LEU A 1 121 ? -16.039 -10.200 8.948 1.00 88.81 121 LEU A O 1
ATOM 1002 N N . PHE A 1 122 ? -14.921 -12.139 9.095 1.00 87.81 122 PHE A N 1
ATOM 1003 C CA . PHE A 1 122 ? -14.879 -12.392 7.652 1.00 87.81 122 PHE A CA 1
ATOM 1004 C C . PHE A 1 122 ? -16.099 -13.146 7.123 1.00 87.81 122 PHE A C 1
ATOM 1006 O O . PHE A 1 122 ? -16.657 -12.734 6.109 1.00 87.81 122 PHE A O 1
ATOM 1013 N N . CYS A 1 123 ? -16.540 -14.211 7.799 1.00 86.69 123 CYS A N 1
ATOM 1014 C CA . CYS A 1 123 ? -17.693 -14.996 7.346 1.00 86.69 123 CYS A CA 1
ATOM 1015 C C . CYS A 1 123 ? -19.018 -14.594 8.005 1.00 86.69 123 CYS A C 1
ATOM 1017 O O . CYS A 1 123 ? -20.064 -15.041 7.545 1.00 86.69 123 CYS A O 1
ATOM 1019 N N . ASN A 1 124 ? -18.985 -13.773 9.067 1.00 81.31 124 ASN A N 1
ATOM 1020 C CA . ASN A 1 124 ? -20.156 -13.410 9.881 1.00 81.31 124 ASN A CA 1
ATOM 1021 C C . ASN A 1 124 ? -20.928 -14.619 10.445 1.00 81.31 124 ASN A C 1
ATOM 1023 O O . ASN A 1 124 ? -22.073 -14.484 10.875 1.00 81.31 124 ASN A O 1
ATOM 1027 N N . ASP A 1 125 ? -20.318 -15.806 10.415 1.00 77.25 125 ASP A N 1
ATOM 1028 C CA . ASP A 1 125 ? -20.952 -17.044 10.837 1.00 77.25 125 ASP A CA 1
ATOM 1029 C C . ASP A 1 125 ? -20.525 -17.399 12.262 1.00 77.25 125 ASP A C 1
ATOM 1031 O O . ASP A 1 125 ? -19.356 -17.263 12.647 1.00 77.25 125 ASP A O 1
ATOM 1035 N N . ASP A 1 126 ? -21.502 -17.871 13.029 1.00 63.28 126 ASP A N 1
ATOM 1036 C CA . ASP A 1 126 ? -21.323 -18.424 14.366 1.00 63.28 126 ASP A CA 1
ATOM 1037 C C . ASP A 1 126 ? -21.300 -19.962 14.361 1.00 63.28 126 ASP A C 1
ATOM 1039 O O . ASP A 1 126 ? -21.074 -20.557 15.413 1.00 63.28 126 ASP A O 1
ATOM 1043 N N . LYS A 1 127 ? -21.501 -20.610 13.201 1.00 56.78 127 LYS A N 1
ATOM 1044 C CA . LYS A 1 127 ? -21.617 -22.072 13.058 1.00 56.78 127 LYS A CA 1
ATOM 1045 C C . LYS A 1 127 ? -20.310 -22.841 13.326 1.00 56.78 127 LYS A C 1
ATOM 1047 O O . LYS A 1 127 ? -19.590 -23.224 12.410 1.00 56.78 127 LYS A O 1
ATOM 1052 N N . GLU A 1 128 ? -20.060 -23.092 14.607 1.00 54.22 128 GLU A N 1
ATOM 1053 C CA . GLU A 1 128 ? -19.769 -24.370 15.301 1.00 54.22 128 GLU A CA 1
ATOM 1054 C C . GLU A 1 128 ? -18.870 -25.478 14.692 1.00 54.22 128 GLU A C 1
ATOM 1056 O O . GLU A 1 128 ? -18.800 -26.555 15.280 1.00 54.22 128 GLU A O 1
ATOM 1061 N N . LYS A 1 129 ? -18.139 -25.298 13.584 1.00 62.97 129 LYS A N 1
ATOM 1062 C CA . LYS A 1 129 ? -17.190 -26.342 13.112 1.00 62.97 129 LYS A CA 1
ATOM 1063 C C . LYS A 1 129 ? -15.719 -26.042 13.359 1.00 62.97 129 LYS A C 1
ATOM 1065 O O . LYS A 1 129 ? -14.940 -26.978 13.497 1.00 62.97 129 LYS A O 1
ATOM 1070 N N . GLU A 1 130 ? -15.349 -24.773 13.422 1.00 69.38 130 GLU A N 1
ATOM 1071 C CA . GLU A 1 130 ? -13.987 -24.345 13.732 1.00 69.38 130 GLU A CA 1
ATOM 1072 C C . GLU A 1 130 ? -14.025 -23.423 14.948 1.00 69.38 130 GLU A C 1
ATOM 1074 O O . GLU A 1 130 ? -14.905 -22.566 15.062 1.00 69.38 130 GLU A O 1
ATOM 1079 N N . GLU A 1 131 ? -13.081 -23.608 15.870 1.00 80.88 131 GLU A N 1
ATOM 1080 C CA . GLU A 1 131 ? -12.930 -22.703 17.004 1.00 80.88 131 GLU A CA 1
ATOM 1081 C C . GLU A 1 131 ? -12.511 -21.315 16.501 1.00 80.88 131 GLU A C 1
ATOM 1083 O O . GLU A 1 131 ? -11.705 -21.164 15.576 1.00 80.88 131 GLU A O 1
ATOM 1088 N N . LYS A 1 132 ? -13.116 -20.277 17.083 1.00 87.44 132 LYS A N 1
ATOM 1089 C CA . LYS A 1 132 ? -12.760 -18.888 16.795 1.00 87.44 132 LYS A CA 1
ATOM 1090 C C . LYS A 1 132 ? -11.650 -18.476 17.740 1.00 87.44 132 LYS A C 1
ATOM 1092 O O . LYS A 1 132 ? -11.766 -18.663 18.949 1.00 87.44 132 LYS A O 1
ATOM 1097 N N . GLU A 1 133 ? -10.643 -17.814 17.198 1.00 89.19 133 GLU A N 1
ATOM 1098 C CA . GLU A 1 133 ? -9.540 -17.285 17.981 1.00 89.19 133 GLU A CA 1
ATOM 1099 C C . GLU A 1 133 ? -9.429 -15.778 17.795 1.00 89.19 133 GLU A C 1
ATOM 1101 O O . GLU A 1 133 ? -9.736 -15.216 16.735 1.00 89.19 133 GLU A O 1
ATOM 1106 N N . TRP A 1 134 ? -8.988 -15.113 18.857 1.00 90.69 134 TRP A N 1
ATOM 1107 C CA . TRP A 1 134 ? -8.636 -13.709 18.801 1.00 90.69 134 TRP A CA 1
ATOM 1108 C C . TRP A 1 134 ? -7.247 -13.560 18.195 1.00 90.69 134 TRP A C 1
ATOM 1110 O O . TRP A 1 134 ? -6.259 -14.042 18.745 1.00 90.69 134 TRP A O 1
ATOM 1120 N N . VAL A 1 135 ? -7.168 -12.872 17.062 1.00 91.81 135 VAL A N 1
ATOM 1121 C CA . VAL A 1 135 ? -5.937 -12.751 16.279 1.00 91.81 135 VAL A CA 1
ATOM 1122 C C . VAL A 1 135 ? -5.736 -11.322 15.799 1.00 91.81 135 VAL A C 1
ATOM 1124 O O . VAL A 1 135 ? -6.692 -10.593 15.526 1.00 91.81 135 VAL A O 1
ATOM 1127 N N . VAL A 1 136 ? -4.474 -10.907 15.652 1.00 91.38 136 VAL A N 1
ATOM 1128 C CA . VAL A 1 136 ? -4.160 -9.607 15.053 1.00 91.38 136 VAL A CA 1
ATOM 1129 C C . VAL A 1 136 ? -4.051 -9.727 13.532 1.00 91.38 136 VAL A C 1
ATOM 1131 O O . VAL A 1 136 ? -3.075 -10.268 12.992 1.00 91.38 136 VAL A O 1
ATOM 1134 N N . ILE A 1 137 ? -5.016 -9.145 12.817 1.00 88.19 137 ILE A N 1
ATOM 1135 C CA . ILE A 1 137 ? -5.059 -9.069 11.349 1.00 88.19 137 ILE A CA 1
ATOM 1136 C C . ILE A 1 137 ? -5.200 -7.609 10.934 1.00 88.19 137 ILE A C 1
ATOM 1138 O O . ILE A 1 137 ? -6.031 -6.877 11.453 1.00 88.19 137 ILE A O 1
ATOM 1142 N N . ARG A 1 138 ? -4.361 -7.152 9.995 1.00 85.06 138 ARG A N 1
ATOM 1143 C CA . ARG A 1 138 ? -4.386 -5.763 9.483 1.00 85.06 138 ARG A CA 1
ATOM 1144 C C . ARG A 1 138 ? -4.387 -4.682 10.576 1.00 85.06 138 ARG A C 1
ATOM 1146 O O . ARG A 1 138 ? -4.908 -3.593 10.365 1.00 85.06 138 ARG A O 1
ATOM 1153 N N . LYS A 1 139 ? -3.700 -4.951 11.691 1.00 90.12 139 LYS A N 1
ATOM 1154 C CA . LYS A 1 139 ? -3.617 -4.086 12.880 1.00 90.12 139 LYS A CA 1
ATOM 1155 C C . LYS A 1 139 ? -4.893 -3.988 13.722 1.00 90.12 139 LYS A C 1
ATOM 1157 O O . LYS A 1 139 ? -5.005 -3.086 14.551 1.00 90.12 139 LYS A O 1
ATOM 1162 N N . LEU A 1 140 ? -5.831 -4.898 13.516 1.00 91.69 140 LEU A N 1
ATOM 1163 C CA . LEU A 1 140 ? -7.024 -5.052 14.330 1.00 91.69 140 LEU A CA 1
ATOM 1164 C C . LEU A 1 140 ? -6.937 -6.385 15.066 1.00 91.69 140 LEU A C 1
ATOM 1166 O O . LEU A 1 140 ? -6.514 -7.385 14.492 1.00 91.69 140 LEU A O 1
ATOM 1170 N N . TYR A 1 141 ? -7.326 -6.375 16.329 1.00 94.44 141 TYR A N 1
ATOM 1171 C CA . TYR A 1 141 ? -7.469 -7.525 17.200 1.00 94.44 141 TYR A CA 1
ATOM 1172 C C . TYR A 1 141 ? -8.913 -7.979 17.083 1.00 94.44 141 TYR A C 1
ATOM 1174 O O . TYR A 1 141 ? -9.826 -7.269 17.504 1.00 94.44 141 TYR A O 1
ATOM 1182 N N . VAL A 1 142 ? -9.106 -9.088 16.380 1.00 92.44 142 VAL A N 1
ATOM 1183 C CA . VAL A 1 142 ? -10.412 -9.491 15.864 1.00 92.44 142 VAL A CA 1
ATOM 1184 C C . VAL A 1 142 ? -10.646 -10.957 16.149 1.00 92.44 142 VAL A C 1
ATOM 1186 O O . VAL A 1 142 ? -9.707 -11.753 16.161 1.00 92.44 142 VAL A O 1
ATOM 1189 N N . LEU A 1 143 ? -11.911 -11.311 16.324 1.00 92.12 143 LEU A N 1
ATOM 1190 C CA . LEU A 1 143 ? -12.321 -12.696 16.419 1.00 92.12 143 LEU A CA 1
ATOM 1191 C C . LEU A 1 143 ? -12.479 -13.278 15.009 1.00 92.12 143 LEU A C 1
ATOM 1193 O O . LEU A 1 143 ? -13.205 -12.733 14.166 1.00 92.12 143 LEU A O 1
ATOM 1197 N N . SER A 1 144 ? -11.798 -14.385 14.721 1.00 90.81 144 SER A N 1
ATOM 1198 C CA . SER A 1 144 ? -11.941 -15.070 13.434 1.00 90.81 144 SER A CA 1
ATOM 1199 C C . SER A 1 144 ? -11.616 -16.557 13.509 1.00 90.81 144 SER A C 1
ATOM 1201 O O . SER A 1 144 ? -10.840 -16.978 14.360 1.00 90.81 144 SER A O 1
ATOM 1203 N N . HIS A 1 145 ? -12.171 -17.343 12.585 1.00 91.00 145 HIS A N 1
ATOM 1204 C CA . HIS A 1 145 ? -11.680 -18.695 12.325 1.00 91.00 145 HIS A CA 1
ATOM 1205 C C . HIS A 1 145 ? -10.280 -18.624 11.703 1.00 91.00 145 HIS A C 1
ATOM 1207 O O . HIS A 1 145 ? -10.016 -17.746 10.870 1.00 91.00 145 HIS A O 1
ATOM 1213 N N . GLN A 1 146 ? -9.405 -19.568 12.055 1.00 86.25 146 GLN A N 1
ATOM 1214 C CA . GLN A 1 146 ? -8.043 -19.631 11.519 1.00 86.25 146 GLN A CA 1
ATOM 1215 C C . GLN A 1 146 ? -8.035 -19.691 9.981 1.00 86.25 146 GLN A C 1
ATOM 1217 O O . GLN A 1 146 ? -7.271 -18.971 9.337 1.00 86.25 146 GLN A O 1
ATOM 1222 N N . SER A 1 147 ? -8.933 -20.479 9.383 1.00 86.75 147 SER A N 1
ATOM 1223 C CA . SER A 1 147 ? -9.084 -20.606 7.926 1.00 86.75 147 SER A CA 1
ATOM 1224 C C . SER A 1 147 ? -9.369 -19.257 7.247 1.00 86.75 147 SER A C 1
ATOM 1226 O O . SER A 1 147 ? -8.689 -18.876 6.291 1.00 86.75 147 SER A O 1
ATOM 1228 N N . CYS A 1 148 ? -10.315 -18.490 7.795 1.00 86.81 148 CYS A N 1
ATOM 1229 C CA . CYS A 1 148 ? -10.694 -17.164 7.306 1.00 86.81 148 CYS A CA 1
ATOM 1230 C C . CYS A 1 148 ? -9.544 -16.151 7.453 1.00 86.81 148 CYS A C 1
ATOM 1232 O O . CYS A 1 148 ? -9.285 -15.352 6.550 1.00 86.81 148 CYS A O 1
ATOM 1234 N N . ALA A 1 149 ? -8.830 -16.191 8.583 1.00 86.19 149 ALA A N 1
ATOM 1235 C CA . ALA A 1 149 ? -7.662 -15.350 8.827 1.00 86.19 149 ALA A CA 1
ATOM 1236 C C . ALA A 1 149 ? -6.538 -15.618 7.816 1.00 86.19 149 ALA A C 1
ATOM 1238 O O . ALA A 1 149 ? -5.941 -14.687 7.264 1.00 86.19 149 ALA A O 1
ATOM 1239 N N . GLU A 1 150 ? -6.246 -16.894 7.561 1.00 85.81 150 GLU A N 1
ATOM 1240 C CA . GLU A 1 150 ? -5.226 -17.312 6.605 1.00 85.81 150 GLU A CA 1
ATOM 1241 C C . GLU A 1 150 ? -5.581 -16.919 5.173 1.00 85.81 150 GLU A C 1
ATOM 1243 O O . GLU A 1 150 ? -4.707 -16.449 4.438 1.00 85.81 150 GLU A O 1
ATOM 1248 N N . GLU A 1 151 ? -6.843 -17.086 4.772 1.00 85.06 151 GLU A N 1
ATOM 1249 C CA . GLU A 1 151 ? -7.325 -16.653 3.463 1.00 85.06 151 GLU A CA 1
ATOM 1250 C C . GLU A 1 151 ? -7.100 -15.150 3.276 1.00 85.06 151 GLU A C 1
ATOM 1252 O O . GLU A 1 151 ? -6.496 -14.734 2.284 1.00 85.06 151 GLU A O 1
ATOM 1257 N N . GLU A 1 152 ? -7.447 -14.332 4.270 1.00 83.12 152 GLU A N 1
ATOM 1258 C CA . GLU A 1 152 ? -7.282 -12.884 4.158 1.00 83.12 152 GLU A CA 1
ATOM 1259 C C . GLU A 1 152 ? -5.809 -12.434 4.149 1.00 83.12 152 GLU A C 1
ATOM 1261 O O . GLU A 1 152 ? -5.415 -11.461 3.483 1.00 83.12 152 GLU A O 1
ATOM 1266 N N . LEU A 1 153 ? -4.936 -13.166 4.843 1.00 82.94 153 LEU A N 1
ATOM 1267 C CA . LEU A 1 153 ? -3.492 -12.952 4.756 1.00 82.94 153 LEU A CA 1
ATOM 1268 C C . LEU A 1 153 ? -2.945 -13.357 3.379 1.00 82.94 153 LEU A C 1
ATOM 1270 O O . LEU A 1 153 ? -2.105 -12.633 2.826 1.00 82.94 153 LEU A O 1
ATOM 1274 N N . LYS A 1 154 ? -3.432 -14.460 2.792 1.00 82.31 154 LYS A N 1
ATOM 1275 C CA . LYS A 1 154 ? -3.066 -14.905 1.436 1.00 82.31 154 LYS A CA 1
ATOM 1276 C C . LYS A 1 154 ? -3.513 -13.893 0.384 1.00 82.31 154 LYS A C 1
ATOM 1278 O O . LYS A 1 154 ? -2.671 -13.454 -0.401 1.00 82.31 154 LYS A O 1
ATOM 1283 N N . THR A 1 155 ? -4.764 -13.428 0.411 1.00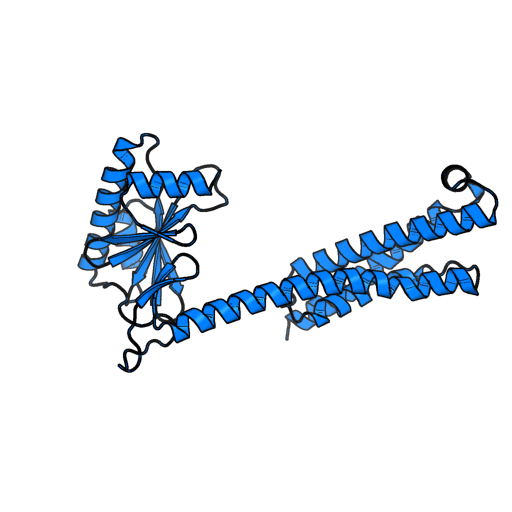 76.62 155 THR A N 1
ATOM 1284 C CA . THR A 1 155 ? -5.272 -12.418 -0.540 1.00 76.62 155 THR A CA 1
ATOM 1285 C C . THR A 1 155 ? -4.471 -11.114 -0.460 1.00 76.62 155 THR A C 1
ATOM 1287 O O . THR A 1 155 ? -4.129 -10.510 -1.483 1.00 76.62 155 THR A O 1
ATOM 1290 N N . THR A 1 156 ? -4.097 -10.686 0.750 1.00 74.31 156 THR A N 1
ATOM 1291 C CA . THR A 1 156 ? -3.276 -9.484 0.967 1.00 74.31 156 THR A CA 1
ATOM 1292 C C . THR A 1 156 ? -1.857 -9.664 0.413 1.00 74.31 156 THR A C 1
ATOM 1294 O O . THR A 1 156 ? -1.332 -8.778 -0.273 1.00 74.31 156 THR A O 1
ATOM 1297 N N . LYS A 1 157 ? -1.235 -10.821 0.671 1.00 74.06 157 LYS A N 1
ATOM 1298 C CA . LYS A 1 157 ? 0.105 -11.159 0.170 1.00 74.06 157 LYS A CA 1
ATOM 1299 C C . LYS A 1 157 ? 0.119 -11.267 -1.354 1.00 74.06 157 LYS A C 1
ATOM 1301 O O . LYS A 1 157 ? 1.028 -10.731 -1.987 1.00 74.06 157 LYS A O 1
ATOM 1306 N N . GLU A 1 158 ? -0.904 -11.873 -1.948 1.00 75.75 158 GLU A N 1
ATOM 1307 C CA . GLU A 1 158 ? -1.066 -11.944 -3.399 1.00 75.75 158 GLU A CA 1
ATOM 1308 C C . GLU A 1 158 ? -1.199 -10.562 -4.035 1.00 75.75 158 GLU A C 1
ATOM 1310 O O . GLU A 1 158 ? -0.496 -10.277 -5.003 1.00 75.75 158 GLU A O 1
ATOM 1315 N N . LYS A 1 159 ? -2.036 -9.672 -3.484 1.00 76.38 159 LYS A N 1
ATOM 1316 C CA . LYS A 1 159 ? -2.167 -8.288 -3.978 1.00 76.38 159 LYS A CA 1
ATOM 1317 C C . LYS A 1 159 ? -0.823 -7.550 -3.950 1.00 76.38 159 LYS A C 1
ATOM 1319 O O . LYS A 1 159 ? -0.476 -6.868 -4.915 1.00 76.38 159 LYS A O 1
ATOM 1324 N N . SER A 1 160 ? -0.045 -7.712 -2.876 1.00 77.62 160 SER A N 1
ATOM 1325 C CA . SER A 1 160 ? 1.302 -7.134 -2.773 1.00 77.62 160 SER A CA 1
ATOM 1326 C C . SER A 1 160 ? 2.267 -7.726 -3.804 1.00 77.62 160 SER A C 1
ATOM 1328 O O . SER A 1 160 ? 3.020 -6.985 -4.440 1.00 77.62 160 SER A O 1
ATOM 1330 N N . ASN A 1 161 ? 2.227 -9.044 -4.011 1.00 84.44 161 ASN A N 1
ATOM 1331 C CA . ASN A 1 161 ? 3.094 -9.717 -4.973 1.00 84.44 161 ASN A CA 1
ATOM 1332 C C . ASN A 1 161 ? 2.768 -9.312 -6.420 1.00 84.44 161 ASN A C 1
ATOM 1334 O O . ASN A 1 161 ? 3.675 -8.998 -7.186 1.00 84.44 161 ASN A O 1
ATOM 1338 N N . ARG A 1 162 ? 1.478 -9.215 -6.770 1.00 86.00 162 ARG A N 1
ATOM 1339 C CA . ARG A 1 162 ? 1.014 -8.709 -8.075 1.00 86.00 162 ARG A CA 1
ATOM 1340 C C . ARG A 1 162 ? 1.508 -7.285 -8.336 1.00 86.00 162 ARG A C 1
ATOM 1342 O O . ARG A 1 162 ? 1.992 -6.996 -9.427 1.00 86.00 162 ARG A O 1
ATOM 1349 N N . LEU A 1 163 ? 1.474 -6.407 -7.326 1.00 86.06 163 LEU A N 1
ATOM 1350 C CA . LEU A 1 163 ? 2.026 -5.052 -7.441 1.00 86.06 163 LEU A CA 1
ATOM 1351 C C . LEU A 1 163 ? 3.534 -5.063 -7.717 1.00 86.06 163 LEU A C 1
ATOM 1353 O O . LEU A 1 163 ? 3.981 -4.377 -8.632 1.00 86.06 163 LEU A O 1
ATOM 1357 N N . LYS A 1 164 ? 4.313 -5.854 -6.970 1.00 86.88 164 LYS A N 1
ATOM 1358 C CA . LYS A 1 164 ? 5.764 -5.981 -7.197 1.00 86.88 164 LYS A CA 1
ATOM 1359 C C . LYS A 1 164 ? 6.077 -6.519 -8.592 1.00 86.88 164 LYS A C 1
ATOM 1361 O O . LYS A 1 164 ? 6.923 -5.952 -9.275 1.00 86.88 164 LYS A O 1
ATOM 1366 N N . MET A 1 165 ? 5.367 -7.562 -9.020 1.00 89.38 165 MET A N 1
ATOM 1367 C CA . MET A 1 165 ? 5.532 -8.153 -10.347 1.00 89.38 165 MET A CA 1
ATOM 1368 C C . MET A 1 165 ? 5.187 -7.152 -11.454 1.00 89.38 165 MET A C 1
ATOM 1370 O O . MET A 1 165 ? 5.901 -7.072 -12.442 1.00 89.38 165 MET A O 1
ATOM 1374 N N . SER A 1 166 ? 4.143 -6.341 -11.264 1.00 89.94 166 SER A N 1
ATOM 1375 C CA . SER A 1 166 ? 3.757 -5.291 -12.219 1.00 89.94 166 SER A CA 1
ATOM 1376 C C . SER A 1 166 ? 4.804 -4.181 -12.297 1.00 89.94 166 SER A C 1
ATOM 1378 O O . SER A 1 166 ? 5.159 -3.734 -13.381 1.00 89.94 166 SER A O 1
ATOM 1380 N N . LEU A 1 167 ? 5.360 -3.751 -11.161 1.00 90.56 167 LEU A N 1
ATOM 1381 C CA . LEU A 1 167 ? 6.445 -2.765 -11.150 1.00 90.56 167 LEU A CA 1
ATOM 1382 C C . LEU A 1 167 ? 7.688 -3.286 -11.879 1.00 90.56 167 LEU A C 1
ATOM 1384 O O . LEU A 1 167 ? 8.247 -2.583 -12.717 1.00 90.56 167 LEU A O 1
ATOM 1388 N N . LEU A 1 168 ? 8.090 -4.525 -11.590 1.00 92.19 168 LEU A N 1
ATOM 1389 C CA . LEU A 1 168 ? 9.227 -5.161 -12.251 1.00 92.19 168 LEU A CA 1
ATOM 1390 C C . LEU A 1 168 ? 8.968 -5.355 -13.750 1.00 92.19 168 LEU A C 1
ATOM 1392 O O . LEU A 1 168 ? 9.826 -5.041 -14.570 1.00 92.19 168 LEU A O 1
ATOM 1396 N N . GLY A 1 169 ? 7.766 -5.810 -14.103 1.00 92.69 169 GLY A N 1
ATOM 1397 C CA . GLY A 1 169 ? 7.326 -5.968 -15.482 1.00 92.69 169 GLY A CA 1
ATOM 1398 C C . GLY A 1 169 ? 7.356 -4.652 -16.250 1.00 92.69 169 GLY A C 1
ATOM 1399 O O . GLY A 1 169 ? 7.798 -4.643 -17.391 1.00 92.69 169 GLY A O 1
ATOM 1400 N N . GLY A 1 170 ? 6.973 -3.533 -15.628 1.00 92.88 170 GLY A N 1
ATOM 1401 C CA . GLY A 1 170 ? 7.056 -2.215 -16.258 1.00 92.88 170 GLY A CA 1
ATOM 1402 C C . GLY A 1 170 ? 8.490 -1.773 -16.554 1.00 92.88 170 GLY A C 1
ATOM 1403 O O . GLY A 1 170 ? 8.766 -1.295 -17.650 1.00 92.88 170 GLY A O 1
ATOM 1404 N N . ILE A 1 171 ? 9.425 -2.013 -15.630 1.00 92.88 171 ILE A N 1
ATOM 1405 C CA . ILE A 1 171 ? 10.852 -1.731 -15.854 1.00 92.88 171 ILE A CA 1
ATOM 1406 C C . ILE A 1 171 ? 11.395 -2.588 -17.001 1.00 92.88 171 ILE A C 1
ATOM 1408 O O . ILE A 1 171 ? 11.982 -2.057 -17.938 1.00 92.88 171 ILE A O 1
ATOM 1412 N N . ILE A 1 172 ? 11.168 -3.903 -16.959 1.00 94.06 172 ILE A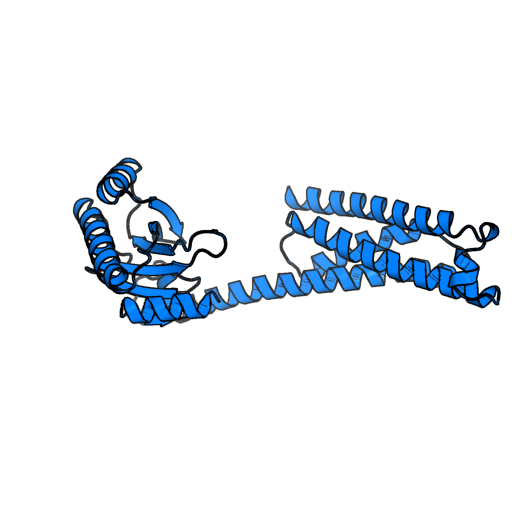 N 1
ATOM 1413 C CA . ILE A 1 172 ? 11.620 -4.827 -18.011 1.00 94.06 172 ILE A CA 1
ATOM 1414 C C . ILE A 1 172 ? 10.983 -4.454 -19.357 1.00 94.06 172 ILE A C 1
ATOM 1416 O O . ILE A 1 172 ? 11.667 -4.418 -20.376 1.00 94.06 172 ILE A O 1
ATOM 1420 N N . GLY A 1 173 ? 9.694 -4.117 -19.351 1.00 94.06 173 GLY A N 1
ATOM 1421 C CA . GLY A 1 173 ? 8.956 -3.659 -20.519 1.00 94.06 173 GLY A CA 1
ATOM 1422 C C . GLY A 1 173 ? 9.576 -2.415 -21.153 1.00 94.06 173 GLY A C 1
ATOM 1423 O O . GLY A 1 173 ? 9.756 -2.399 -22.366 1.00 94.06 173 GLY A O 1
ATOM 1424 N N . ALA A 1 174 ? 9.979 -1.420 -20.357 1.00 93.94 174 ALA A N 1
ATOM 1425 C CA . ALA A 1 174 ? 10.662 -0.225 -20.858 1.00 93.94 174 ALA A CA 1
ATOM 1426 C C . ALA A 1 174 ? 11.946 -0.574 -21.632 1.00 93.94 174 ALA A C 1
ATOM 1428 O O . ALA A 1 174 ? 12.149 -0.113 -22.755 1.00 93.94 174 ALA A O 1
ATOM 1429 N N . PHE A 1 175 ? 12.780 -1.458 -21.072 1.00 92.06 175 PHE A N 1
ATOM 1430 C CA . PHE A 1 175 ? 14.009 -1.914 -21.731 1.00 92.06 175 PHE A CA 1
ATOM 1431 C C . PHE A 1 175 ? 13.739 -2.761 -22.981 1.00 92.06 175 PHE A C 1
ATOM 1433 O O . PHE A 1 175 ? 14.463 -2.633 -23.964 1.00 92.06 175 PHE A O 1
ATOM 1440 N N . ILE A 1 176 ? 12.683 -3.581 -22.988 1.00 93.44 176 ILE A N 1
ATOM 1441 C CA . ILE A 1 176 ? 12.261 -4.317 -24.190 1.00 93.44 176 ILE A CA 1
ATOM 1442 C C . ILE A 1 176 ? 11.813 -3.344 -25.286 1.00 93.44 176 ILE A C 1
ATOM 1444 O O . ILE A 1 176 ? 12.174 -3.522 -26.448 1.00 93.44 176 ILE A O 1
ATOM 1448 N N . GLY A 1 177 ? 11.076 -2.290 -24.926 1.00 89.81 177 GLY A N 1
ATOM 1449 C CA . GLY A 1 177 ? 10.617 -1.264 -25.864 1.00 89.81 177 GLY A CA 1
ATOM 1450 C C . GLY A 1 177 ? 11.753 -0.484 -26.530 1.00 89.81 177 GLY A C 1
ATOM 1451 O O . GLY A 1 177 ? 11.565 0.045 -27.619 1.00 89.81 177 GLY A O 1
ATOM 1452 N N . PHE A 1 178 ? 12.942 -0.461 -25.926 1.00 85.94 178 PHE A N 1
ATOM 1453 C CA . PHE A 1 178 ? 14.142 0.129 -26.522 1.00 85.94 178 PHE A CA 1
ATOM 1454 C C . PHE A 1 178 ? 14.806 -0.763 -27.588 1.00 85.94 178 PHE A C 1
ATOM 1456 O O . PHE A 1 178 ? 15.470 -0.244 -28.486 1.00 85.94 178 PHE A O 1
ATOM 1463 N N . ILE A 1 179 ? 14.615 -2.087 -27.547 1.00 90.12 179 ILE A N 1
ATOM 1464 C CA . ILE A 1 179 ? 15.299 -3.034 -28.449 1.00 90.12 179 ILE A CA 1
ATOM 1465 C C . ILE A 1 179 ? 15.168 -2.644 -29.934 1.00 90.12 179 ILE A C 1
ATOM 1467 O O . ILE A 1 179 ? 16.189 -2.648 -30.620 1.00 90.12 179 ILE A O 1
ATOM 1471 N N . PRO A 1 180 ? 13.991 -2.245 -30.458 1.00 89.00 180 PRO A N 1
ATOM 1472 C CA . PRO A 1 180 ? 13.871 -1.820 -31.852 1.00 89.00 180 PRO A CA 1
ATOM 1473 C C . PRO A 1 180 ? 14.757 -0.621 -32.212 1.00 89.00 180 PRO A C 1
ATOM 1475 O O . PRO A 1 180 ? 15.354 -0.613 -33.286 1.00 89.00 180 PRO A O 1
ATOM 1478 N N . ALA A 1 181 ? 14.884 0.367 -31.320 1.00 85.75 181 ALA A N 1
ATOM 1479 C CA . ALA A 1 181 ? 15.753 1.525 -31.539 1.00 85.75 181 ALA A CA 1
ATOM 1480 C C . ALA A 1 181 ? 17.234 1.117 -31.562 1.00 85.75 181 ALA A C 1
ATOM 1482 O O . ALA A 1 181 ? 18.005 1.606 -32.384 1.00 85.75 181 ALA A O 1
ATOM 1483 N N . PHE A 1 182 ? 17.618 0.171 -30.702 1.00 84.06 182 PHE A N 1
ATOM 1484 C CA . PHE A 1 182 ? 18.971 -0.377 -30.669 1.00 84.06 182 PHE A CA 1
ATOM 1485 C C . PHE A 1 182 ? 19.310 -1.210 -31.914 1.00 84.06 182 PHE A C 1
ATOM 1487 O O . PHE A 1 182 ? 20.406 -1.101 -32.457 1.00 84.06 182 PHE A O 1
ATOM 1494 N N . LEU A 1 183 ? 18.364 -2.016 -32.401 1.00 86.94 183 LEU A N 1
ATOM 1495 C CA . LEU A 1 183 ? 18.531 -2.783 -33.636 1.00 86.94 183 LEU A CA 1
ATOM 1496 C C . LEU A 1 183 ? 18.645 -1.863 -34.857 1.00 86.94 183 LEU A C 1
ATOM 1498 O O . LEU A 1 183 ? 19.491 -2.104 -35.713 1.00 86.94 183 LEU A O 1
ATOM 1502 N N . ALA A 1 184 ? 17.841 -0.797 -34.924 1.00 85.62 184 ALA A N 1
ATOM 1503 C CA . ALA A 1 184 ? 17.948 0.198 -35.991 1.00 85.62 184 ALA A CA 1
ATOM 1504 C C . ALA A 1 184 ? 19.342 0.843 -36.028 1.00 85.62 184 ALA A C 1
ATOM 1506 O O . ALA A 1 184 ? 19.899 1.024 -37.107 1.00 85.62 184 ALA A O 1
ATOM 1507 N N . LEU A 1 185 ? 19.936 1.107 -34.861 1.00 77.56 185 LEU A N 1
ATOM 1508 C CA . LEU A 1 185 ? 21.307 1.598 -34.780 1.00 77.56 185 LEU A CA 1
ATOM 1509 C C . LEU A 1 185 ? 22.312 0.579 -35.334 1.00 77.56 185 LEU A C 1
ATOM 1511 O O . LEU A 1 185 ? 23.081 0.927 -36.213 1.00 77.56 185 LEU A O 1
ATOM 1515 N N . ILE A 1 186 ? 22.306 -0.665 -34.844 1.00 81.25 186 ILE A N 1
ATOM 1516 C CA . ILE A 1 186 ? 23.329 -1.661 -35.218 1.00 81.25 186 ILE A CA 1
ATOM 1517 C C . ILE A 1 186 ? 23.264 -2.038 -36.701 1.00 81.25 186 ILE A C 1
ATOM 1519 O O . ILE A 1 186 ? 24.295 -2.287 -37.317 1.00 81.25 186 ILE A O 1
ATOM 1523 N N . PHE A 1 187 ? 22.056 -2.162 -37.252 1.00 82.75 187 PHE A N 1
ATOM 1524 C CA . PHE A 1 187 ? 21.868 -2.715 -38.594 1.00 82.75 187 PHE A CA 1
ATOM 1525 C C . PHE A 1 187 ? 21.705 -1.662 -39.684 1.00 82.75 187 PHE A C 1
ATOM 1527 O O . PHE A 1 187 ? 21.921 -1.982 -40.851 1.00 82.75 187 PHE A O 1
ATOM 1534 N N . ALA A 1 188 ? 21.285 -0.446 -39.334 1.00 77.06 188 ALA A N 1
ATOM 1535 C CA . ALA A 1 188 ? 21.026 0.604 -40.309 1.00 77.06 188 ALA A CA 1
ATOM 1536 C C . ALA A 1 188 ? 21.881 1.859 -40.091 1.00 77.06 188 ALA A C 1
ATOM 1538 O O . ALA A 1 188 ? 21.811 2.747 -40.930 1.00 77.06 188 ALA A O 1
ATOM 1539 N N . ASP A 1 189 ? 22.650 1.965 -39.000 1.00 71.25 189 ASP A N 1
ATOM 1540 C CA . ASP A 1 189 ? 23.427 3.164 -38.635 1.00 71.25 189 ASP A CA 1
ATOM 1541 C C . ASP A 1 189 ? 22.585 4.462 -38.606 1.00 71.25 189 ASP A C 1
ATOM 1543 O O . ASP A 1 189 ? 23.102 5.574 -38.722 1.00 71.25 189 ASP A O 1
ATOM 1547 N N . TYR A 1 190 ? 21.263 4.341 -38.420 1.00 77.62 190 TYR A N 1
ATOM 1548 C CA . TYR A 1 190 ? 20.324 5.465 -38.415 1.00 77.62 190 TYR A CA 1
ATOM 1549 C C . TYR A 1 190 ? 19.664 5.659 -37.050 1.00 77.62 190 TYR A C 1
ATOM 1551 O O . TYR A 1 190 ? 19.183 4.721 -36.411 1.00 77.62 190 TYR A O 1
ATOM 1559 N N . PHE A 1 191 ? 19.555 6.925 -36.638 1.00 80.75 191 PHE A N 1
ATOM 1560 C CA . PHE A 1 191 ? 18.731 7.321 -35.502 1.00 80.75 191 PHE A CA 1
ATOM 1561 C C . PHE A 1 191 ? 17.261 7.439 -35.920 1.00 80.75 191 PHE A C 1
ATOM 1563 O O . PHE A 1 191 ? 16.907 8.276 -36.750 1.00 80.75 191 PHE A O 1
ATOM 1570 N N . ILE A 1 192 ? 16.386 6.645 -35.301 1.00 84.56 192 ILE A N 1
ATOM 1571 C CA . ILE A 1 192 ? 14.935 6.735 -35.499 1.00 84.56 192 ILE A CA 1
ATOM 1572 C C . ILE A 1 192 ? 14.283 7.114 -34.169 1.00 84.56 192 ILE A C 1
ATOM 1574 O O . ILE A 1 192 ? 13.880 6.254 -33.386 1.00 84.56 192 ILE A O 1
ATOM 1578 N N . GLY A 1 193 ? 14.150 8.421 -33.924 1.00 82.25 193 GLY A N 1
ATOM 1579 C CA . GLY A 1 193 ? 13.613 8.951 -32.665 1.00 82.25 193 GLY A CA 1
ATOM 1580 C C . GLY A 1 193 ? 12.220 8.420 -32.309 1.00 82.25 193 GLY A C 1
ATOM 1581 O O . GLY A 1 193 ? 11.947 8.156 -31.143 1.00 82.25 193 GLY A O 1
ATOM 1582 N N . VAL A 1 194 ? 11.361 8.164 -33.303 1.00 88.38 194 VAL A N 1
ATOM 1583 C CA . VAL A 1 194 ? 9.997 7.633 -33.094 1.00 88.38 194 VAL A CA 1
ATOM 1584 C C . VAL A 1 194 ? 9.996 6.310 -32.316 1.00 88.38 194 VAL A C 1
ATOM 1586 O O . VAL A 1 194 ? 9.070 6.057 -31.547 1.00 88.38 194 VAL A O 1
ATOM 1589 N N . LEU A 1 195 ? 11.038 5.481 -32.453 1.00 90.50 195 LEU A N 1
ATOM 1590 C CA . LEU A 1 195 ? 11.125 4.196 -31.752 1.00 90.50 195 LEU A CA 1
ATOM 1591 C C . LEU A 1 195 ? 11.252 4.356 -30.231 1.00 90.50 195 LEU A C 1
ATOM 1593 O O . LEU A 1 195 ? 10.868 3.448 -29.498 1.00 90.50 195 LEU A O 1
ATOM 1597 N N . TYR A 1 196 ? 11.690 5.516 -29.733 1.00 88.94 196 TYR A N 1
ATOM 1598 C CA . TYR A 1 196 ? 11.734 5.792 -28.294 1.00 88.94 196 TYR A CA 1
ATOM 1599 C C . TYR A 1 196 ? 10.337 5.879 -27.663 1.00 88.94 196 TYR A C 1
ATOM 1601 O O . TYR A 1 196 ? 10.188 5.591 -26.477 1.00 88.94 196 TYR A O 1
ATOM 1609 N N . ALA A 1 197 ? 9.287 6.152 -28.449 1.00 93.19 197 ALA A N 1
ATOM 1610 C CA . ALA A 1 197 ? 7.906 6.109 -27.964 1.00 93.19 197 ALA A CA 1
ATOM 1611 C C . ALA A 1 197 ? 7.445 4.689 -27.571 1.00 93.19 197 ALA A C 1
ATOM 1613 O O . ALA A 1 197 ? 6.449 4.542 -26.860 1.00 93.19 197 ALA A O 1
ATOM 1614 N N . LEU A 1 198 ? 8.160 3.638 -27.995 1.00 93.00 198 LEU A N 1
ATOM 1615 C CA . LEU A 1 198 ? 7.848 2.252 -27.637 1.00 93.00 198 LEU A CA 1
ATOM 1616 C C . LEU A 1 198 ? 8.212 1.920 -26.187 1.00 93.00 198 LEU A C 1
ATOM 1618 O O . LEU A 1 198 ? 7.516 1.118 -25.572 1.00 93.00 198 LEU A O 1
ATOM 1622 N N . SER A 1 199 ? 9.243 2.553 -25.620 1.00 92.88 199 SER A N 1
ATOM 1623 C CA . SER A 1 199 ? 9.661 2.354 -24.223 1.00 92.88 199 SER A CA 1
ATOM 1624 C C . SER A 1 199 ? 8.497 2.525 -23.227 1.00 92.88 199 SER A C 1
ATOM 1626 O O . SER A 1 199 ? 8.155 1.559 -22.539 1.00 92.88 199 SER A O 1
ATOM 1628 N N . PRO A 1 200 ? 7.787 3.670 -23.178 1.00 93.56 200 PRO A N 1
ATOM 1629 C CA . PRO A 1 200 ? 6.648 3.838 -22.271 1.00 93.56 200 PRO A CA 1
ATOM 1630 C C . PRO A 1 200 ? 5.460 2.919 -22.597 1.00 93.56 200 PRO A C 1
ATOM 1632 O O . PRO A 1 200 ? 4.801 2.437 -21.673 1.00 93.56 200 PRO A O 1
ATOM 1635 N N . ILE A 1 201 ? 5.209 2.605 -23.875 1.00 92.81 201 ILE A N 1
ATOM 1636 C CA . ILE A 1 201 ? 4.130 1.683 -24.276 1.00 92.81 201 ILE A CA 1
ATOM 1637 C C . ILE A 1 201 ? 4.418 0.269 -23.754 1.00 92.81 201 ILE A C 1
ATOM 1639 O O . ILE A 1 201 ? 3.562 -0.360 -23.129 1.00 92.81 201 ILE A O 1
ATOM 1643 N N . CYS A 1 202 ? 5.636 -0.229 -23.957 1.00 94.19 202 CYS A N 1
ATOM 1644 C CA . CYS A 1 202 ? 6.061 -1.532 -23.465 1.00 94.19 202 CYS A CA 1
ATOM 1645 C C . CYS A 1 202 ? 6.173 -1.554 -21.936 1.00 94.19 202 CYS A C 1
ATOM 1647 O O . CYS A 1 202 ? 5.864 -2.578 -21.331 1.00 94.19 202 CYS A O 1
ATOM 1649 N N . ALA A 1 203 ? 6.524 -0.438 -21.292 1.00 94.06 203 ALA A N 1
ATOM 1650 C CA . ALA A 1 203 ? 6.471 -0.308 -19.839 1.00 94.06 203 ALA A CA 1
ATOM 1651 C C . ALA A 1 203 ? 5.038 -0.438 -19.301 1.00 94.06 203 ALA A C 1
ATOM 1653 O O . ALA A 1 203 ? 4.800 -1.120 -18.304 1.00 94.06 203 ALA A O 1
ATOM 1654 N N . TYR A 1 204 ? 4.053 0.155 -19.980 1.00 93.75 204 TYR A N 1
ATOM 1655 C CA . TYR A 1 204 ? 2.643 -0.046 -19.647 1.00 93.75 204 TYR A CA 1
ATOM 1656 C C . TYR A 1 204 ? 2.220 -1.513 -19.822 1.00 93.75 204 TYR A C 1
ATOM 1658 O O . TYR A 1 204 ? 1.655 -2.099 -18.896 1.00 93.75 204 TYR A O 1
ATOM 1666 N N . LEU A 1 205 ? 2.541 -2.137 -20.960 1.00 92.25 205 LEU A N 1
ATOM 1667 C CA . LEU A 1 205 ? 2.211 -3.546 -21.207 1.00 92.25 205 LEU A CA 1
ATOM 1668 C C . LEU A 1 205 ? 2.866 -4.465 -20.168 1.00 92.25 205 LEU A C 1
ATOM 1670 O O . LEU A 1 205 ? 2.191 -5.290 -19.551 1.00 92.25 205 LEU A O 1
ATOM 1674 N N . GLY A 1 206 ? 4.152 -4.261 -19.892 1.00 92.00 206 GLY A N 1
ATOM 1675 C CA . GLY A 1 206 ? 4.889 -4.979 -18.859 1.00 92.00 206 GLY A CA 1
ATOM 1676 C C . GLY A 1 206 ? 4.270 -4.816 -17.471 1.00 92.00 206 GLY A C 1
ATOM 1677 O O . GLY A 1 206 ? 4.159 -5.788 -16.723 1.00 92.00 206 GLY A O 1
ATOM 1678 N N . TYR A 1 207 ? 3.774 -3.619 -17.149 1.00 91.31 207 TYR A N 1
ATOM 1679 C CA . TYR A 1 207 ? 3.036 -3.387 -15.913 1.00 91.31 207 TYR A CA 1
ATOM 1680 C C . TYR A 1 207 ? 1.733 -4.193 -15.856 1.00 91.31 207 TYR A C 1
ATOM 1682 O O . TYR A 1 207 ? 1.433 -4.819 -14.839 1.00 91.31 207 TYR A O 1
ATOM 1690 N N . THR A 1 208 ? 0.968 -4.234 -16.949 1.00 89.12 208 THR A N 1
ATOM 1691 C CA . THR A 1 208 ? -0.304 -4.978 -16.990 1.00 89.12 208 THR A CA 1
ATOM 1692 C C . THR A 1 208 ? -0.131 -6.493 -16.856 1.00 89.12 208 THR A C 1
ATOM 1694 O O . THR A 1 208 ? -0.992 -7.146 -16.263 1.00 89.12 208 THR A O 1
ATOM 1697 N N . LEU A 1 209 ? 1.000 -7.058 -17.300 1.00 89.19 209 LEU A N 1
ATOM 1698 C CA . LEU A 1 209 ? 1.296 -8.491 -17.160 1.00 89.19 209 LEU A CA 1
ATOM 1699 C C . LEU A 1 209 ? 1.334 -8.953 -15.696 1.00 89.19 209 LEU A C 1
ATOM 1701 O O . LEU A 1 209 ? 0.965 -10.088 -15.394 1.00 89.19 209 LEU A O 1
ATOM 1705 N N . GLY A 1 210 ? 1.718 -8.072 -14.768 1.00 81.81 210 GLY A N 1
ATOM 1706 C CA . GLY A 1 210 ? 1.715 -8.377 -13.337 1.00 81.81 210 GLY A CA 1
ATOM 1707 C C . GLY A 1 210 ? 0.327 -8.335 -12.677 1.00 81.81 210 GLY A C 1
ATOM 1708 O O . GLY A 1 210 ? 0.214 -8.644 -11.487 1.00 81.81 210 GLY A O 1
ATOM 1709 N N . LYS A 1 211 ? -0.732 -7.987 -13.427 1.00 84.00 211 LYS A N 1
ATOM 1710 C CA . LYS A 1 211 ? -2.143 -7.969 -12.992 1.00 84.00 211 LYS A CA 1
ATOM 1711 C C . LYS A 1 211 ? -2.428 -7.084 -11.767 1.00 84.00 211 LYS A C 1
ATOM 1713 O O . LYS A 1 211 ? -3.395 -7.330 -11.039 1.00 84.00 211 LYS A O 1
ATOM 1718 N N . ALA A 1 212 ? -1.599 -6.076 -11.490 1.00 83.12 212 ALA A N 1
ATOM 1719 C CA . ALA A 1 212 ? -1.911 -5.078 -10.471 1.00 83.12 212 ALA A CA 1
ATOM 1720 C C . ALA A 1 212 ? -3.008 -4.117 -10.956 1.00 83.12 212 ALA A C 1
ATOM 1722 O O . ALA A 1 212 ? -3.104 -3.837 -12.153 1.00 83.12 212 ALA A O 1
ATOM 1723 N N . PRO A 1 213 ? -3.825 -3.570 -10.039 1.00 81.69 213 PRO A N 1
ATOM 1724 C CA . PRO A 1 213 ? -4.841 -2.595 -10.404 1.00 81.69 213 PRO A CA 1
ATOM 1725 C C . PRO A 1 213 ? -4.201 -1.335 -10.998 1.00 81.69 213 PRO A C 1
ATOM 1727 O O . PRO A 1 213 ? -3.290 -0.751 -10.406 1.00 81.69 213 PRO A O 1
ATOM 1730 N N . LEU A 1 214 ? -4.726 -0.883 -12.137 1.00 82.56 214 LEU A N 1
ATOM 1731 C CA . LEU A 1 214 ? -4.307 0.350 -12.798 1.00 82.56 214 LEU A CA 1
ATOM 1732 C C . LEU A 1 214 ? -4.772 1.554 -11.969 1.00 82.56 214 LEU A C 1
ATOM 1734 O O . LEU A 1 214 ? -5.930 1.962 -12.022 1.00 82.56 214 LEU A O 1
ATOM 1738 N N . LYS A 1 215 ? -3.872 2.136 -11.175 1.00 83.69 215 LYS A N 1
ATOM 1739 C CA . LYS A 1 215 ? -4.149 3.302 -10.317 1.00 83.69 215 LYS A CA 1
ATOM 1740 C C . LYS A 1 215 ? -3.438 4.545 -10.849 1.00 83.69 215 LYS A C 1
ATOM 1742 O O . LYS A 1 215 ? -2.856 4.539 -11.929 1.00 83.69 215 LYS A O 1
ATOM 1747 N N . TRP A 1 216 ? -3.578 5.686 -10.173 1.00 77.44 216 TRP A N 1
ATOM 1748 C CA . TRP A 1 216 ? -2.927 6.938 -10.599 1.00 77.44 216 TRP A CA 1
ATOM 1749 C C . TRP A 1 216 ? -1.396 6.803 -10.632 1.00 77.44 216 TRP A C 1
ATOM 1751 O O . TRP A 1 216 ? -0.752 7.318 -11.538 1.00 77.44 216 TRP A O 1
ATOM 1761 N N . TYR A 1 217 ? -0.831 6.031 -9.700 1.00 80.75 217 TYR A N 1
ATOM 1762 C CA . TYR A 1 217 ? 0.609 5.810 -9.614 1.00 80.75 217 TYR A CA 1
ATOM 1763 C C . TYR A 1 217 ? 1.162 4.955 -10.762 1.00 80.75 217 TYR A C 1
ATOM 1765 O O . TYR A 1 217 ? 2.364 4.973 -10.985 1.00 80.75 217 TYR A O 1
ATOM 1773 N N . THR A 1 218 ? 0.325 4.236 -11.520 1.00 86.06 218 THR A N 1
ATOM 1774 C CA . THR A 1 218 ? 0.781 3.446 -12.673 1.00 86.06 218 THR A CA 1
ATOM 1775 C C . THR A 1 218 ? 1.409 4.335 -13.746 1.00 86.06 218 THR A C 1
ATOM 1777 O O . THR A 1 218 ? 2.479 4.009 -14.245 1.00 86.06 218 THR A O 1
ATOM 1780 N N . THR A 1 219 ? 0.802 5.489 -14.048 1.00 86.81 219 THR A N 1
ATOM 1781 C CA . THR A 1 219 ? 1.359 6.454 -15.012 1.00 86.81 219 THR A CA 1
ATOM 1782 C C . THR A 1 219 ? 2.718 6.975 -14.552 1.00 86.81 219 THR A C 1
ATOM 1784 O O . THR A 1 219 ? 3.639 7.080 -15.353 1.00 86.81 219 THR A O 1
ATOM 1787 N N . LEU A 1 220 ? 2.863 7.242 -13.249 1.00 89.31 220 LEU A N 1
ATOM 1788 C CA . LEU A 1 220 ? 4.133 7.671 -12.667 1.00 89.31 220 LEU A CA 1
ATOM 1789 C C . LEU A 1 220 ? 5.205 6.579 -12.799 1.00 89.31 220 LEU A C 1
ATOM 1791 O O . LEU A 1 220 ? 6.334 6.877 -13.172 1.00 89.31 220 LEU A O 1
ATOM 1795 N N . CYS A 1 221 ? 4.853 5.318 -12.534 1.00 88.12 221 CYS A N 1
ATOM 1796 C CA . CYS A 1 221 ? 5.772 4.194 -12.704 1.00 88.12 221 CYS A CA 1
ATOM 1797 C C . CYS A 1 221 ? 6.222 4.042 -14.159 1.00 88.12 221 CYS A C 1
ATOM 1799 O O . CYS A 1 221 ? 7.421 3.930 -14.391 1.00 88.12 221 CYS A O 1
ATOM 1801 N N . VAL A 1 222 ? 5.283 4.095 -15.111 1.00 91.44 222 VAL A N 1
ATOM 1802 C CA . VAL A 1 222 ? 5.574 4.035 -16.551 1.00 91.44 222 VAL A CA 1
ATOM 1803 C C . VAL A 1 222 ? 6.543 5.147 -16.941 1.00 91.44 222 VAL A C 1
ATOM 1805 O O . VAL A 1 222 ? 7.600 4.839 -17.482 1.00 91.44 222 VAL A O 1
ATOM 1808 N N . ALA A 1 223 ? 6.247 6.397 -16.573 1.00 92.88 223 ALA A N 1
ATOM 1809 C CA . ALA A 1 223 ? 7.092 7.546 -16.888 1.00 92.88 223 ALA A CA 1
ATOM 1810 C C . ALA A 1 223 ? 8.506 7.430 -16.297 1.00 92.88 223 ALA A C 1
ATOM 1812 O O . ALA A 1 223 ? 9.485 7.671 -16.991 1.00 92.88 223 ALA A O 1
ATOM 1813 N N . ILE A 1 224 ? 8.639 7.022 -15.029 1.00 93.31 224 ILE A N 1
ATOM 1814 C CA . ILE A 1 224 ? 9.961 6.850 -14.404 1.00 93.31 224 ILE A CA 1
ATOM 1815 C C . ILE A 1 224 ? 10.743 5.729 -15.099 1.00 93.31 224 ILE A C 1
ATOM 1817 O O . ILE A 1 224 ? 11.926 5.898 -15.391 1.00 93.31 224 ILE A O 1
ATOM 1821 N N . SER A 1 225 ? 10.097 4.588 -15.366 1.00 91.94 225 SER A N 1
ATOM 1822 C CA . SER A 1 225 ? 10.755 3.452 -16.019 1.00 91.94 225 SER A CA 1
ATOM 1823 C C . SER A 1 225 ? 11.170 3.761 -17.457 1.00 91.94 225 SER A C 1
ATOM 1825 O O . SER A 1 225 ? 12.284 3.412 -17.846 1.00 91.94 225 SER A O 1
ATOM 1827 N N . SER A 1 226 ? 10.318 4.451 -18.221 1.00 93.06 226 SER A N 1
ATOM 1828 C CA . SER A 1 226 ? 10.598 4.797 -19.611 1.00 93.06 226 SER A CA 1
ATOM 1829 C C . SER A 1 226 ? 11.689 5.848 -19.708 1.00 93.06 226 SER A C 1
ATOM 1831 O O . SER A 1 226 ? 12.632 5.665 -20.468 1.00 93.06 226 SER A O 1
ATOM 1833 N N . PHE A 1 227 ? 11.637 6.876 -18.859 1.00 92.88 227 PHE A N 1
ATOM 1834 C CA . PHE A 1 227 ? 12.643 7.929 -18.829 1.00 92.88 227 PHE A CA 1
ATOM 1835 C C . PHE A 1 227 ? 14.022 7.382 -18.445 1.00 92.88 227 PHE A C 1
ATOM 1837 O O . PHE A 1 227 ? 15.025 7.728 -19.069 1.00 92.88 227 PHE A O 1
ATOM 1844 N N . LEU A 1 228 ? 14.082 6.468 -17.466 1.00 92.12 228 LEU A N 1
ATOM 1845 C CA . LEU A 1 228 ? 15.324 5.781 -17.107 1.00 92.12 228 LEU A CA 1
ATOM 1846 C C . LEU A 1 228 ? 15.872 4.963 -18.285 1.00 92.12 228 LEU A C 1
ATOM 1848 O O . LEU A 1 228 ? 17.058 5.069 -18.597 1.00 92.12 228 LEU A O 1
ATOM 1852 N N . ALA A 1 229 ? 15.017 4.183 -18.954 1.00 90.50 229 ALA A N 1
ATOM 1853 C CA . ALA A 1 229 ? 15.410 3.419 -20.135 1.00 90.50 229 ALA A CA 1
ATOM 1854 C C . ALA A 1 229 ? 15.891 4.343 -21.268 1.00 90.50 229 ALA A C 1
ATOM 1856 O O . ALA A 1 229 ? 16.928 4.074 -21.864 1.00 90.50 229 ALA A O 1
ATOM 1857 N N . THR A 1 230 ? 15.211 5.466 -21.501 1.00 90.44 230 THR A N 1
ATOM 1858 C CA . THR A 1 230 ? 15.547 6.476 -22.515 1.00 90.44 230 THR A CA 1
ATOM 1859 C C . THR A 1 230 ? 16.896 7.144 -22.249 1.00 90.44 230 THR A C 1
ATOM 1861 O O . THR A 1 230 ? 17.681 7.319 -23.184 1.00 90.44 230 THR A O 1
ATOM 1864 N N . ILE A 1 231 ? 17.221 7.465 -20.991 1.00 90.44 231 ILE A N 1
ATOM 1865 C CA . ILE A 1 231 ? 18.547 7.986 -20.622 1.00 90.44 231 ILE A CA 1
ATOM 1866 C C . ILE A 1 231 ? 19.629 6.952 -20.934 1.00 90.44 231 ILE A C 1
ATOM 1868 O O . ILE A 1 231 ? 20.592 7.269 -21.633 1.00 90.44 231 ILE A O 1
ATOM 1872 N N . VAL A 1 232 ? 19.467 5.719 -20.442 1.00 89.94 232 VAL A N 1
ATOM 1873 C CA . VAL A 1 232 ? 20.450 4.642 -20.642 1.00 89.94 232 VAL A CA 1
ATOM 1874 C C . VAL A 1 232 ? 20.652 4.378 -22.134 1.00 89.94 232 VAL A C 1
ATOM 1876 O O . VAL A 1 232 ? 21.781 4.382 -22.616 1.00 89.94 232 VAL A O 1
ATOM 1879 N N . ALA A 1 233 ? 19.554 4.250 -22.875 1.00 86.62 233 ALA A N 1
ATOM 1880 C CA . ALA A 1 233 ? 19.528 4.089 -24.320 1.00 86.62 233 ALA A CA 1
ATOM 1881 C C . ALA A 1 233 ? 20.292 5.195 -25.053 1.00 86.62 233 ALA A C 1
ATOM 1883 O O . ALA A 1 233 ? 21.123 4.913 -25.912 1.00 86.62 233 ALA A O 1
ATOM 1884 N N . THR A 1 234 ? 20.025 6.455 -24.710 1.00 88.50 234 THR A N 1
ATOM 1885 C CA . THR A 1 234 ? 20.649 7.612 -25.367 1.00 88.50 234 THR A CA 1
ATOM 1886 C C . THR A 1 234 ? 22.146 7.682 -25.069 1.00 88.50 234 THR A C 1
ATOM 1888 O O . THR A 1 234 ? 22.934 7.963 -25.967 1.00 88.50 234 THR A O 1
ATOM 1891 N N . ILE A 1 235 ? 22.568 7.366 -23.842 1.00 89.94 235 ILE A N 1
ATOM 1892 C CA . ILE A 1 235 ? 23.994 7.298 -23.492 1.00 89.94 235 ILE A CA 1
ATOM 1893 C C . ILE A 1 235 ? 24.688 6.180 -24.276 1.00 89.94 235 ILE A C 1
ATOM 1895 O O . ILE A 1 235 ? 25.751 6.415 -24.847 1.00 89.94 235 ILE A O 1
ATOM 1899 N N . CYS A 1 236 ? 24.092 4.985 -24.344 1.00 88.25 236 CYS A N 1
ATOM 1900 C CA . CYS A 1 236 ? 24.628 3.879 -25.138 1.00 88.25 236 CYS A CA 1
ATOM 1901 C C . CYS A 1 236 ? 24.729 4.246 -26.624 1.00 88.25 236 CYS A C 1
ATOM 1903 O O . CYS A 1 236 ? 25.749 3.969 -27.249 1.00 88.25 236 CYS A O 1
ATOM 1905 N N . PHE A 1 237 ? 23.708 4.912 -27.166 1.00 87.06 237 PHE A N 1
ATOM 1906 C CA . PHE A 1 237 ? 23.685 5.392 -28.546 1.00 87.06 237 PHE A CA 1
ATOM 1907 C C . PHE A 1 237 ? 24.849 6.354 -28.831 1.00 87.06 237 PHE A C 1
ATOM 1909 O O . PHE A 1 237 ? 25.634 6.131 -29.750 1.00 87.06 237 PHE A O 1
ATOM 1916 N N . LEU A 1 238 ? 25.020 7.381 -27.994 1.00 89.56 238 LEU A N 1
ATOM 1917 C CA . LEU A 1 238 ? 26.112 8.349 -28.133 1.00 89.56 238 LEU A CA 1
ATOM 1918 C C . LEU A 1 238 ? 27.492 7.706 -27.941 1.00 89.56 238 LEU A C 1
ATOM 1920 O O . LEU A 1 238 ? 28.442 8.095 -28.611 1.00 89.56 238 LEU A O 1
ATOM 1924 N N . ALA A 1 239 ? 27.617 6.713 -27.057 1.00 89.88 239 ALA A N 1
ATOM 1925 C CA . ALA A 1 239 ? 28.865 5.979 -26.856 1.00 89.88 239 ALA A CA 1
ATOM 1926 C C . ALA A 1 239 ? 29.267 5.157 -28.085 1.00 89.88 239 ALA A C 1
ATOM 1928 O O . ALA A 1 239 ? 30.446 5.128 -28.436 1.00 89.88 239 ALA A O 1
ATOM 1929 N N . ILE A 1 240 ? 28.297 4.527 -28.754 1.00 87.56 240 ILE A N 1
ATOM 1930 C CA . ILE A 1 240 ? 28.540 3.795 -30.000 1.00 87.56 240 ILE A CA 1
ATOM 1931 C C . ILE A 1 240 ? 28.992 4.766 -31.093 1.00 87.56 240 ILE A C 1
ATOM 1933 O O . ILE A 1 240 ? 30.033 4.525 -31.698 1.00 87.56 240 ILE A O 1
ATOM 1937 N N . LEU A 1 241 ? 28.291 5.892 -31.272 1.00 87.25 241 LEU A N 1
ATOM 1938 C CA . LEU A 1 241 ? 28.667 6.908 -32.261 1.00 87.25 241 LEU A CA 1
ATOM 1939 C C . LEU A 1 241 ? 30.038 7.543 -31.994 1.00 87.25 241 LEU A C 1
ATOM 1941 O O . LEU A 1 241 ? 30.805 7.790 -32.923 1.00 87.25 241 LEU A O 1
ATOM 1945 N N . ALA A 1 242 ? 30.367 7.808 -30.730 1.00 89.69 242 ALA A N 1
ATOM 1946 C CA . ALA A 1 242 ? 31.684 8.312 -30.356 1.00 89.69 242 ALA A CA 1
ATOM 1947 C C . ALA A 1 242 ? 32.779 7.319 -30.768 1.00 89.69 242 ALA A C 1
ATOM 1949 O O . ALA A 1 242 ? 33.753 7.694 -31.419 1.00 89.69 242 ALA A O 1
ATOM 1950 N N . ASN A 1 243 ? 32.569 6.035 -30.465 1.00 88.69 243 ASN A N 1
ATOM 1951 C CA . ASN A 1 243 ? 33.513 4.977 -30.798 1.00 88.69 243 ASN A CA 1
ATOM 1952 C C . ASN A 1 243 ? 33.665 4.779 -32.315 1.00 88.69 243 ASN A C 1
ATOM 1954 O O . ASN A 1 243 ? 34.788 4.620 -32.789 1.00 88.69 243 ASN A O 1
ATOM 1958 N N . THR A 1 244 ? 32.577 4.833 -33.091 1.00 85.69 244 THR A N 1
ATOM 1959 C CA . THR A 1 244 ? 32.652 4.746 -34.562 1.00 85.69 244 THR A CA 1
ATOM 1960 C C . THR A 1 244 ? 33.396 5.930 -35.178 1.00 85.69 244 THR A C 1
ATOM 1962 O O . THR A 1 244 ? 34.058 5.762 -36.196 1.00 85.69 244 THR A O 1
ATOM 1965 N N . ASN A 1 245 ? 33.342 7.105 -34.543 1.00 85.31 245 ASN A N 1
ATOM 1966 C CA . ASN A 1 245 ? 34.072 8.300 -34.975 1.00 85.31 245 ASN A CA 1
ATOM 1967 C C . ASN A 1 245 ? 35.498 8.393 -34.399 1.00 85.31 245 ASN A C 1
ATOM 1969 O O . ASN A 1 245 ? 36.203 9.364 -34.661 1.00 85.31 245 ASN A O 1
ATOM 1973 N N . GLY A 1 246 ? 35.948 7.392 -33.631 1.00 87.50 246 GLY A N 1
ATOM 1974 C CA . GLY A 1 246 ? 37.286 7.372 -33.031 1.00 87.50 246 GLY A CA 1
ATOM 1975 C C . GLY A 1 246 ? 37.481 8.381 -31.893 1.00 87.50 246 GLY A C 1
ATOM 1976 O O . GLY A 1 246 ? 38.615 8.691 -31.528 1.00 87.50 246 GLY A O 1
ATOM 1977 N N . GLU A 1 247 ? 36.393 8.894 -31.318 1.00 90.25 247 GLU A N 1
ATOM 1978 C CA . GLU A 1 247 ? 36.407 9.892 -30.252 1.00 90.25 247 GLU A CA 1
ATOM 1979 C C . GLU A 1 247 ? 36.010 9.285 -28.898 1.00 90.25 247 GLU A C 1
ATOM 1981 O O . GLU A 1 247 ? 35.255 8.318 -28.795 1.00 90.25 247 GLU A O 1
ATOM 1986 N N . SER A 1 248 ? 36.477 9.896 -27.806 1.00 91.50 248 SER A N 1
ATOM 1987 C CA . SER A 1 248 ? 35.915 9.604 -26.480 1.00 91.50 248 SER A CA 1
ATOM 1988 C C . SER A 1 248 ? 34.484 10.145 -26.372 1.00 91.50 248 SER A C 1
ATOM 1990 O O . SER A 1 248 ? 34.192 11.204 -26.923 1.00 91.50 248 SER A O 1
ATOM 1992 N N . LEU A 1 249 ? 33.610 9.501 -25.587 1.00 89.19 249 LEU A N 1
ATOM 1993 C CA . LEU A 1 249 ? 32.223 9.959 -25.371 1.00 89.19 249 LEU A CA 1
ATOM 1994 C C . LEU A 1 249 ? 32.137 11.434 -24.940 1.00 89.19 249 LEU A C 1
ATOM 1996 O O . LEU A 1 249 ? 31.281 12.179 -25.406 1.00 89.19 249 LEU A O 1
ATOM 2000 N N . ILE A 1 250 ? 33.042 11.873 -24.060 1.00 90.19 250 ILE A N 1
ATOM 2001 C CA . ILE A 1 250 ? 33.081 13.263 -23.585 1.00 90.19 250 ILE A CA 1
ATOM 2002 C C . ILE A 1 250 ? 33.512 14.212 -24.712 1.00 90.19 250 ILE A C 1
ATOM 2004 O O . ILE A 1 250 ? 32.967 15.310 -24.815 1.00 90.19 250 ILE A O 1
ATOM 2008 N N . GLY A 1 251 ? 34.470 13.800 -25.548 1.00 87.75 251 GLY A N 1
ATOM 2009 C CA . GLY A 1 251 ? 34.878 14.553 -26.738 1.00 87.75 251 GLY A CA 1
ATOM 2010 C C . GLY A 1 251 ? 33.728 14.693 -27.732 1.00 87.75 251 GLY A C 1
ATOM 2011 O O . GLY A 1 251 ? 33.393 15.810 -28.120 1.00 87.75 251 GLY A O 1
ATOM 2012 N N . TYR A 1 252 ? 33.045 13.582 -28.005 1.00 89.75 252 TYR A N 1
ATOM 2013 C CA . TYR A 1 252 ? 31.925 13.511 -28.937 1.00 89.75 252 TYR A CA 1
ATOM 2014 C C . TYR A 1 252 ? 30.759 14.418 -28.534 1.00 89.75 252 TYR A C 1
ATOM 2016 O O . TYR A 1 252 ? 30.208 15.136 -29.365 1.00 89.75 252 TYR A O 1
ATOM 2024 N N . ILE A 1 253 ? 30.419 14.444 -27.240 1.00 90.56 253 ILE A N 1
ATOM 2025 C CA . ILE A 1 253 ? 29.355 15.304 -26.696 1.00 90.56 253 ILE A CA 1
ATOM 2026 C C . ILE A 1 253 ? 29.732 16.791 -26.749 1.00 90.56 253 ILE A C 1
ATOM 2028 O O . ILE A 1 253 ? 28.857 17.637 -26.922 1.00 90.56 253 ILE A O 1
ATOM 2032 N N . ARG A 1 254 ? 31.014 17.130 -26.566 1.00 88.75 254 ARG A N 1
ATOM 2033 C CA . ARG A 1 254 ? 31.480 18.527 -26.555 1.00 88.75 254 ARG A CA 1
ATOM 2034 C C . ARG A 1 254 ? 31.597 19.136 -27.945 1.00 88.75 254 ARG A C 1
ATOM 2036 O O . ARG A 1 254 ? 31.593 20.360 -28.046 1.00 88.75 254 ARG A O 1
ATOM 2043 N N . ASN A 1 255 ? 31.724 18.314 -28.980 1.00 87.44 255 ASN A N 1
ATOM 2044 C CA . ASN A 1 255 ? 31.808 18.787 -30.349 1.00 87.44 255 ASN A CA 1
ATOM 2045 C C . ASN A 1 255 ? 30.403 19.195 -30.855 1.00 87.44 255 ASN A C 1
ATOM 2047 O O . ASN A 1 255 ? 29.517 18.340 -30.955 1.00 87.44 255 ASN A O 1
ATOM 2051 N N . PRO A 1 256 ? 30.167 20.487 -31.160 1.00 82.62 256 PRO A N 1
ATOM 2052 C CA . PRO A 1 256 ? 28.856 20.975 -31.588 1.00 82.62 256 PRO A CA 1
ATOM 2053 C C . PRO A 1 256 ? 28.396 20.395 -32.934 1.00 82.62 256 PRO A C 1
ATOM 2055 O O . PRO A 1 256 ? 27.189 20.335 -33.175 1.00 82.62 256 PRO A O 1
ATOM 2058 N N . ASP A 1 257 ? 29.318 19.913 -33.771 1.00 84.12 257 ASP A N 1
ATOM 2059 C CA . ASP A 1 257 ? 29.005 19.372 -35.098 1.00 84.12 257 ASP A CA 1
ATOM 2060 C C . ASP A 1 257 ? 28.327 17.990 -35.031 1.00 84.12 257 ASP A C 1
ATOM 2062 O O . ASP A 1 257 ? 27.607 17.599 -35.948 1.00 84.12 257 ASP A O 1
ATOM 2066 N N . ASN A 1 258 ? 28.469 17.274 -33.909 1.00 82.88 258 ASN A N 1
ATOM 2067 C CA . ASN A 1 258 ? 27.969 15.905 -33.729 1.00 82.88 258 ASN A CA 1
ATOM 2068 C C . ASN A 1 258 ? 26.458 15.806 -33.449 1.00 82.88 258 ASN A C 1
ATOM 2070 O O . ASN A 1 258 ? 25.940 14.718 -33.205 1.00 82.88 258 ASN A O 1
ATOM 2074 N N . GLN A 1 259 ? 25.732 16.930 -33.443 1.00 85.06 259 GLN A N 1
ATOM 2075 C CA . GLN A 1 259 ? 24.272 16.991 -33.262 1.00 85.06 259 GLN A CA 1
ATOM 2076 C C . GLN A 1 259 ? 23.728 16.247 -32.019 1.00 85.06 259 GLN A C 1
ATOM 2078 O O . GLN A 1 259 ? 22.538 15.929 -31.949 1.00 85.06 259 GLN A O 1
ATOM 2083 N N . CYS A 1 260 ? 24.562 16.019 -30.996 1.00 86.75 260 CYS A N 1
ATOM 2084 C CA . CYS A 1 260 ? 24.200 15.299 -29.768 1.00 86.75 260 CYS A CA 1
ATOM 2085 C C . CYS A 1 260 ? 22.941 15.875 -29.097 1.00 86.75 260 CYS A C 1
ATOM 2087 O O . CYS A 1 260 ? 22.093 15.134 -28.600 1.00 86.75 260 CYS A O 1
ATOM 2089 N N . TYR A 1 261 ? 22.784 17.202 -29.129 1.00 86.62 261 TYR A N 1
ATOM 2090 C CA . TYR A 1 261 ? 21.606 17.893 -28.602 1.00 86.62 261 TYR A CA 1
ATOM 2091 C C . TYR A 1 261 ? 20.310 17.497 -29.316 1.00 86.62 261 TYR A C 1
ATOM 2093 O O . TYR A 1 261 ? 19.290 17.305 -28.657 1.00 86.62 261 TYR A O 1
ATOM 2101 N N . THR A 1 262 ? 20.344 17.340 -30.641 1.00 87.94 262 THR A N 1
ATOM 2102 C CA . THR A 1 262 ? 19.177 16.952 -31.442 1.00 87.94 262 THR A CA 1
ATOM 2103 C C . THR A 1 262 ? 18.737 15.533 -31.105 1.00 87.94 262 THR A C 1
ATOM 2105 O O . THR A 1 262 ? 17.546 15.297 -30.919 1.00 87.94 262 THR A O 1
ATOM 2108 N N . ILE A 1 263 ? 19.692 14.610 -30.954 1.00 88.50 263 ILE A N 1
ATOM 2109 C CA . ILE A 1 263 ? 19.431 13.217 -30.563 1.00 88.50 263 ILE A CA 1
ATOM 2110 C C . ILE A 1 263 ? 18.756 13.174 -29.190 1.00 88.50 263 ILE A C 1
ATOM 2112 O O . ILE A 1 263 ? 17.679 12.601 -29.047 1.00 88.50 263 ILE A O 1
ATOM 2116 N N . VAL A 1 264 ? 19.341 13.840 -28.189 1.00 90.62 264 VAL A N 1
ATOM 2117 C CA . VAL A 1 264 ? 18.784 13.891 -26.827 1.00 90.62 264 VAL A CA 1
ATOM 2118 C C . VAL A 1 264 ? 17.382 14.502 -26.828 1.00 90.62 264 VAL A C 1
ATOM 2120 O O . VAL A 1 264 ? 16.471 13.958 -26.202 1.00 90.62 264 VAL A O 1
ATOM 2123 N N . LEU A 1 265 ? 17.186 15.608 -27.552 1.00 91.31 265 LEU A N 1
ATOM 2124 C CA . LEU A 1 265 ? 15.892 16.279 -27.637 1.00 91.31 265 LEU A CA 1
ATOM 2125 C C . LEU A 1 265 ? 14.830 15.382 -28.283 1.00 91.31 265 LEU A C 1
ATOM 2127 O O . LEU A 1 265 ? 13.718 15.299 -27.765 1.00 91.31 265 LEU A O 1
ATOM 2131 N N . GLN A 1 266 ? 15.162 14.694 -29.378 1.00 90.50 266 GLN A N 1
ATOM 2132 C CA . GLN A 1 266 ? 14.243 13.775 -30.050 1.00 90.50 266 GLN A CA 1
ATOM 2133 C C . GLN A 1 266 ? 13.912 12.562 -29.171 1.00 90.50 266 GLN A C 1
ATOM 2135 O O . GLN A 1 266 ? 12.735 12.220 -29.054 1.00 90.50 266 GLN A O 1
ATOM 2140 N N . SER A 1 267 ? 14.900 11.961 -28.499 1.00 90.56 267 SER A N 1
ATOM 2141 C CA . SER A 1 267 ? 14.674 10.855 -27.557 1.00 90.56 267 SER A CA 1
ATOM 2142 C C . SER A 1 267 ? 13.699 11.246 -26.445 1.00 90.56 267 SER A C 1
ATOM 2144 O O . SER A 1 267 ? 12.750 10.516 -26.167 1.00 90.56 267 SER A O 1
ATOM 2146 N N . ILE A 1 268 ? 13.889 12.425 -25.841 1.00 92.25 268 ILE A N 1
ATOM 2147 C CA . ILE A 1 268 ? 13.004 12.938 -24.784 1.00 92.25 268 ILE A CA 1
ATOM 2148 C C . ILE A 1 268 ? 11.612 13.252 -25.340 1.00 92.25 268 ILE A C 1
ATOM 2150 O O . ILE A 1 268 ? 10.609 12.890 -24.729 1.00 92.25 268 ILE A O 1
ATOM 2154 N N . LEU A 1 269 ? 11.531 13.912 -26.498 1.00 94.81 269 LEU A N 1
ATOM 2155 C CA . LEU A 1 269 ? 10.260 14.281 -27.119 1.00 94.81 269 LEU A CA 1
ATOM 2156 C C . LEU A 1 269 ? 9.392 13.046 -27.392 1.00 94.81 269 LEU A C 1
ATOM 2158 O O . LEU A 1 269 ? 8.212 13.032 -27.037 1.00 94.81 269 LEU A O 1
ATOM 2162 N N . PHE A 1 270 ? 9.964 12.004 -27.996 1.00 94.25 270 PHE A N 1
ATOM 2163 C CA . PHE A 1 270 ? 9.219 10.791 -28.322 1.00 94.25 270 PHE A CA 1
ATOM 2164 C C . PHE A 1 270 ? 8.914 9.924 -27.094 1.00 94.25 270 PHE A C 1
ATOM 2166 O O . PHE A 1 270 ? 7.839 9.324 -27.052 1.00 94.25 270 PHE A O 1
ATOM 2173 N N . ASP A 1 271 ? 9.768 9.923 -26.065 1.00 93.25 271 ASP A N 1
ATOM 2174 C CA . ASP A 1 271 ? 9.442 9.315 -24.767 1.00 93.25 271 ASP A CA 1
ATOM 2175 C C . ASP A 1 271 ? 8.220 10.000 -24.130 1.00 93.25 271 ASP A C 1
ATOM 2177 O O . ASP A 1 271 ? 7.255 9.331 -23.760 1.00 93.25 271 ASP A O 1
ATOM 2181 N N . ILE A 1 272 ? 8.180 11.339 -24.116 1.00 94.31 272 ILE A N 1
ATOM 2182 C CA . ILE A 1 272 ? 7.030 12.112 -23.618 1.00 94.31 272 ILE A CA 1
ATOM 2183 C C . ILE A 1 272 ? 5.756 11.765 -24.399 1.00 94.31 272 ILE A C 1
ATOM 2185 O O . ILE A 1 272 ? 4.715 11.496 -23.793 1.00 94.31 272 ILE A O 1
ATOM 2189 N N . ILE A 1 273 ? 5.820 11.726 -25.733 1.00 94.06 273 ILE A N 1
ATOM 2190 C CA . ILE A 1 273 ? 4.677 11.342 -26.579 1.00 94.06 273 ILE A CA 1
ATOM 2191 C C . ILE A 1 273 ? 4.194 9.930 -26.221 1.00 94.06 273 ILE A C 1
ATOM 2193 O O . ILE A 1 273 ? 2.995 9.712 -26.033 1.00 94.06 273 ILE A O 1
ATOM 2197 N N . GLY A 1 274 ? 5.110 8.975 -26.071 1.00 91.94 274 GLY A N 1
ATOM 2198 C CA . GLY A 1 274 ? 4.767 7.611 -25.686 1.00 91.94 274 GLY A CA 1
ATOM 2199 C C . GLY A 1 274 ? 4.158 7.512 -24.277 1.00 91.94 274 GLY A C 1
ATOM 2200 O O . GLY A 1 274 ? 3.241 6.711 -24.056 1.00 91.94 274 GLY A O 1
ATOM 2201 N N . ILE A 1 275 ? 4.584 8.360 -23.332 1.00 92.69 275 ILE A N 1
ATOM 2202 C CA . ILE A 1 275 ? 3.963 8.483 -22.003 1.00 92.69 275 ILE A CA 1
ATOM 2203 C C . ILE A 1 275 ? 2.519 8.980 -22.136 1.00 92.69 275 ILE A C 1
ATOM 2205 O O . ILE A 1 275 ? 1.627 8.406 -21.509 1.00 92.69 275 ILE A O 1
ATOM 2209 N N . PHE A 1 276 ? 2.255 9.992 -22.970 1.00 93.00 276 PHE A N 1
ATOM 2210 C CA . PHE A 1 276 ? 0.891 10.482 -23.217 1.00 93.00 276 PHE A CA 1
ATOM 2211 C C . PHE A 1 276 ? -0.012 9.406 -23.832 1.00 93.00 276 PHE A C 1
ATOM 2213 O O . PHE A 1 276 ? -1.154 9.242 -23.393 1.00 93.00 276 PHE A O 1
ATOM 2220 N N . ILE A 1 277 ? 0.500 8.630 -24.792 1.00 91.38 277 ILE A N 1
ATOM 2221 C CA . ILE A 1 277 ? -0.226 7.494 -25.384 1.00 91.38 277 ILE A CA 1
ATOM 2222 C C . ILE A 1 277 ? -0.570 6.461 -24.302 1.00 91.38 277 ILE A C 1
ATOM 2224 O O . ILE A 1 277 ? -1.730 6.071 -24.145 1.00 91.38 277 ILE A O 1
ATOM 2228 N N . SER A 1 278 ? 0.423 6.071 -23.501 1.00 88.94 278 SER A N 1
ATOM 2229 C CA . SER A 1 278 ? 0.260 5.106 -22.406 1.00 88.94 278 SER A CA 1
ATOM 2230 C C . SER A 1 278 ? -0.728 5.604 -21.351 1.00 88.94 278 SER A C 1
ATOM 2232 O O . SER A 1 278 ? -1.552 4.843 -20.843 1.00 88.94 278 SER A O 1
ATOM 2234 N N . TRP A 1 279 ? -0.707 6.904 -21.054 1.00 89.00 279 TRP A N 1
ATOM 2235 C CA . TRP A 1 279 ? -1.665 7.529 -20.153 1.00 89.00 279 TRP A CA 1
ATOM 2236 C C . TRP A 1 279 ? -3.096 7.453 -20.695 1.00 89.00 279 TRP A C 1
ATOM 2238 O O . TRP A 1 279 ? -4.005 7.116 -19.934 1.00 89.00 279 TRP A O 1
ATOM 2248 N N . GLY A 1 280 ? -3.291 7.678 -21.998 1.00 86.69 280 GLY A N 1
ATOM 2249 C CA . GLY A 1 280 ? -4.581 7.497 -22.668 1.00 86.69 280 GLY A CA 1
ATOM 2250 C C . GLY A 1 280 ? -5.139 6.075 -22.531 1.00 86.69 280 GLY A C 1
ATOM 2251 O O . GLY A 1 280 ? -6.335 5.904 -22.287 1.00 86.69 280 GLY A O 1
ATOM 2252 N N . PHE A 1 281 ? -4.289 5.047 -22.610 1.00 85.25 281 PHE A N 1
ATOM 2253 C CA . PHE A 1 281 ? -4.708 3.665 -22.346 1.00 85.25 281 PHE A CA 1
ATOM 2254 C C . PHE A 1 281 ? -5.077 3.442 -20.874 1.00 85.25 281 PHE A C 1
ATOM 2256 O O . PHE A 1 281 ? -6.128 2.869 -20.572 1.00 85.25 281 PHE A O 1
ATOM 2263 N N . ILE A 1 282 ? -4.265 3.948 -19.941 1.00 83.12 282 ILE A N 1
ATOM 2264 C CA . ILE A 1 282 ? -4.513 3.808 -18.498 1.00 83.12 282 ILE A CA 1
ATOM 2265 C C . ILE A 1 282 ? -5.838 4.466 -18.085 1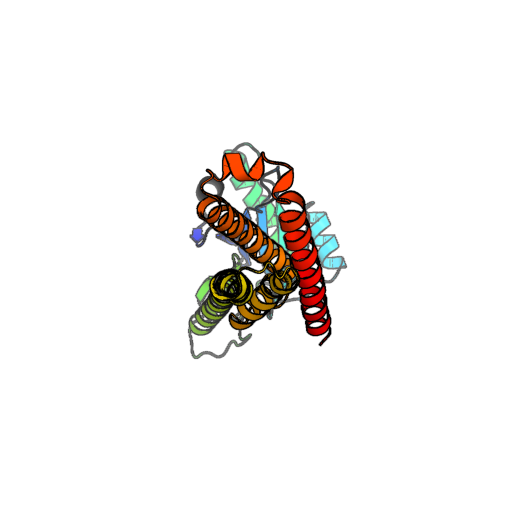.00 83.12 282 ILE A C 1
ATOM 2267 O O . ILE A 1 282 ? -6.562 3.903 -17.265 1.00 83.12 282 ILE A O 1
ATOM 2271 N N . THR A 1 283 ? -6.169 5.649 -18.609 1.00 82.44 283 THR A N 1
ATOM 2272 C CA . THR A 1 283 ? -7.400 6.369 -18.236 1.00 82.44 283 THR A CA 1
ATOM 2273 C C . THR A 1 283 ? -8.652 5.720 -18.806 1.00 82.44 283 THR A C 1
ATOM 2275 O O . THR A 1 283 ? -9.632 5.588 -18.079 1.00 82.44 283 THR A O 1
ATOM 2278 N N . ARG A 1 284 ? -8.616 5.244 -20.057 1.00 79.94 284 ARG A N 1
ATOM 2279 C CA . ARG A 1 284 ? -9.745 4.517 -20.665 1.00 79.94 284 ARG A CA 1
ATOM 2280 C C . ARG A 1 284 ? -10.066 3.220 -19.926 1.00 79.94 284 ARG A C 1
ATOM 2282 O O . ARG A 1 284 ? -11.231 2.912 -19.720 1.00 79.94 284 ARG A O 1
ATOM 2289 N N . THR A 1 285 ? -9.039 2.510 -19.462 1.00 71.12 285 THR A N 1
ATOM 2290 C CA . THR A 1 285 ? -9.209 1.240 -18.735 1.00 71.12 285 THR A CA 1
ATOM 2291 C C . THR A 1 285 ? -9.740 1.429 -17.307 1.00 71.12 285 THR A C 1
ATOM 2293 O O . THR A 1 285 ? -10.254 0.487 -16.727 1.00 71.12 285 THR A O 1
ATOM 2296 N N . LYS A 1 286 ? -9.622 2.626 -16.712 1.00 58.97 286 LYS A N 1
ATOM 2297 C CA . LYS A 1 286 ? -10.171 2.926 -15.371 1.00 58.97 286 LY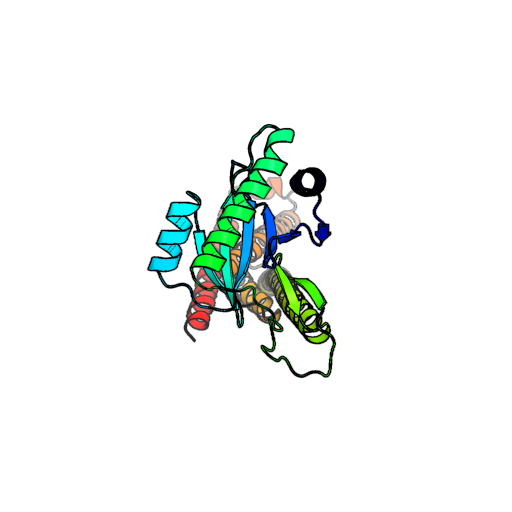S A CA 1
ATOM 2298 C C . LYS A 1 286 ? -11.667 3.238 -15.364 1.00 58.97 286 LYS A C 1
ATOM 2300 O O . LYS A 1 286 ? -12.268 3.211 -14.296 1.00 58.97 286 LYS A O 1
ATOM 2305 N N . ASN A 1 287 ? -12.224 3.607 -16.515 1.00 48.88 287 ASN A N 1
ATOM 2306 C CA . ASN A 1 287 ? -13.620 4.027 -16.651 1.00 48.88 287 ASN A CA 1
ATOM 2307 C C . ASN A 1 287 ? -14.549 2.871 -17.077 1.00 48.88 287 ASN A C 1
ATOM 2309 O O . ASN A 1 287 ? -15.720 3.116 -17.362 1.00 48.88 287 ASN A O 1
ATOM 2313 N N . HIS A 1 288 ? -14.023 1.645 -17.118 1.00 40.59 288 HIS A N 1
ATOM 2314 C CA . HIS A 1 288 ? -14.742 0.384 -17.289 1.00 40.59 288 HIS A CA 1
ATOM 2315 C C . HIS A 1 288 ? -14.510 -0.492 -16.058 1.00 40.59 288 HIS A C 1
ATOM 2317 O O . HIS A 1 288 ? -15.451 -1.228 -15.695 1.00 40.59 288 HIS A O 1
#

Secondary structure (DSSP, 8-state):
-HHHHHHHHHHHHT-EEETTEEEEEETTEEEEEEE-TT-SS-EEEEEEEESSPPPHHHHHHHHHHH-SEEEEEEETTEEEEEEEEE--SSHHHHHHHHHHHHHHHHHHHHHTT--B--S-TTT----SSS-EEEEEETTEEEEEEHHHHHHHHHHHHHHHHHHHHHHHHHHHHHHHHHHHHHHHHHHH----GGGGGHHHHHHHHHHHHTT----HHHHHHHHHHHHHHHHHHHHHHHHHHHHHTT--HHHHHH-GGG-HHHHHHHHHHHHHHHHHHHHHHHHHHHT-

pLDDT: mean 86.39, std 8.14, range [40.59, 96.62]

Radius of gyration: 28.44 Å; chains: 1; bounding box: 64×47×75 Å